Protein AF-A0A978VJA7-F1 (afdb_monomer_lite)

Secondary structure (DSSP, 8-state):
-----S-SSSSSS--S------------------------------S--TTSEEEEE-TT--SS-TTT-TT--GGG-TTTTT----GGGGEEEEESS-PPPPP-HHHHHHHTTT------SSHHHHHHHHHHHHHHHHH-TT-----PPEEETTEEESS--HHHHHHHHHHHHHHHHHHH--TTT-----PPPPPP---

Radius of gyration: 25.39 Å; chains: 1; bounding box: 44×69×79 Å

pLDDT: mean 76.52, std 21.58, range [32.41, 98.06]

Structure (mmCIF, N/CA/C/O backbone):
data_AF-A0A978VJA7-F1
#
_entry.id   AF-A0A978VJA7-F1
#
loop_
_atom_site.group_PDB
_atom_site.id
_atom_site.type_symbol
_atom_site.label_atom_id
_atom_site.label_alt_id
_atom_site.label_comp_id
_atom_site.label_asym_id
_atom_site.label_entity_id
_atom_site.label_seq_id
_atom_site.pdbx_PDB_ins_code
_atom_site.Cartn_x
_atom_site.Cartn_y
_atom_site.Cartn_z
_atom_site.occupancy
_atom_site.B_iso_or_equiv
_atom_site.auth_seq_id
_atom_site.auth_comp_id
_atom_site.auth_asym_id
_atom_site.auth_atom_id
_atom_site.pdbx_PDB_model_num
ATOM 1 N N . MET A 1 1 ? 17.199 -52.371 46.894 1.00 42.81 1 MET A N 1
ATOM 2 C CA . MET A 1 1 ? 16.076 -52.365 45.928 1.00 42.81 1 MET A CA 1
ATOM 3 C C . MET A 1 1 ? 15.326 -51.056 46.155 1.00 42.81 1 MET A C 1
ATOM 5 O O . MET A 1 1 ? 14.784 -50.901 47.230 1.00 42.81 1 MET A O 1
ATOM 9 N N . GLY A 1 2 ? 15.367 -50.000 45.350 1.00 35.59 2 GLY A N 1
ATOM 10 C CA . GLY A 1 2 ? 15.668 -49.852 43.931 1.00 35.59 2 GLY A CA 1
ATOM 11 C C . GLY A 1 2 ? 14.528 -49.053 43.276 1.00 35.59 2 GLY A C 1
ATOM 12 O O . GLY A 1 2 ? 13.448 -49.599 43.124 1.00 35.59 2 GLY A O 1
ATOM 13 N N . PHE A 1 3 ? 14.826 -47.803 42.893 1.00 37.19 3 PHE A N 1
ATOM 14 C CA . PHE A 1 3 ? 14.242 -47.003 41.795 1.00 37.19 3 PHE A CA 1
ATOM 15 C C . PHE A 1 3 ? 12.833 -46.357 41.878 1.00 37.19 3 PHE A C 1
ATOM 17 O O . PHE A 1 3 ? 11.817 -46.969 41.586 1.00 37.19 3 PHE A O 1
ATOM 24 N N . LEU A 1 4 ? 12.874 -45.042 42.169 1.00 42.88 4 LEU A N 1
ATOM 25 C CA . LEU A 1 4 ? 12.409 -43.858 41.402 1.00 42.88 4 LEU A CA 1
ATOM 26 C C . LEU A 1 4 ? 10.948 -43.694 40.883 1.00 42.88 4 LEU A C 1
ATOM 28 O O . LEU A 1 4 ? 10.323 -44.633 40.404 1.00 42.88 4 LEU A O 1
ATOM 32 N N . PRO A 1 5 ? 10.428 -42.439 40.886 1.00 44.03 5 PRO A N 1
ATOM 33 C CA . PRO A 1 5 ? 9.071 -42.076 40.471 1.00 44.03 5 PRO A CA 1
ATOM 34 C C . PRO A 1 5 ? 8.914 -41.929 38.945 1.00 44.03 5 PRO A C 1
ATOM 36 O O . PRO A 1 5 ? 9.763 -41.364 38.257 1.00 44.03 5 PRO A O 1
ATOM 39 N N . PHE A 1 6 ? 7.752 -42.345 38.436 1.00 43.88 6 PHE A N 1
ATOM 40 C CA . PHE A 1 6 ? 7.298 -42.281 37.037 1.00 43.88 6 PHE A CA 1
ATOM 41 C C . PHE A 1 6 ? 6.987 -40.844 36.540 1.00 43.88 6 PHE A C 1
ATOM 43 O O . PHE A 1 6 ? 5.919 -40.565 36.004 1.00 43.88 6 PHE A O 1
ATOM 50 N N . LYS A 1 7 ? 7.917 -39.893 36.715 1.00 45.19 7 LYS A N 1
ATOM 51 C CA . LYS A 1 7 ? 7.792 -38.500 36.228 1.00 45.19 7 LYS A CA 1
ATOM 52 C C . LYS A 1 7 ? 8.628 -38.162 34.984 1.00 45.19 7 LYS A C 1
ATOM 54 O O . LYS A 1 7 ? 8.749 -36.988 34.659 1.00 45.19 7 LYS A O 1
ATOM 59 N N . ALA A 1 8 ? 9.165 -39.138 34.248 1.00 54.19 8 ALA A N 1
ATOM 60 C CA . ALA A 1 8 ? 10.112 -38.843 33.161 1.00 54.19 8 ALA A CA 1
ATOM 61 C C . ALA A 1 8 ? 9.831 -39.473 31.780 1.00 54.19 8 ALA A C 1
ATOM 63 O O . ALA A 1 8 ? 10.669 -39.311 30.901 1.00 54.19 8 ALA A O 1
ATOM 64 N N . LEU A 1 9 ? 8.690 -40.140 31.528 1.00 47.78 9 LEU A N 1
ATOM 65 C CA . LEU A 1 9 ? 8.502 -40.866 30.250 1.00 47.78 9 LEU A CA 1
ATOM 66 C C . LEU A 1 9 ? 7.321 -40.464 29.351 1.00 47.78 9 LEU A C 1
ATOM 68 O O . LEU A 1 9 ? 7.108 -41.113 28.337 1.00 47.78 9 LEU A O 1
ATOM 72 N N . PHE A 1 10 ? 6.587 -39.386 29.640 1.00 41.06 10 PHE A N 1
ATOM 73 C CA . PHE A 1 10 ? 5.595 -38.846 28.685 1.00 41.06 10 PHE A CA 1
ATOM 74 C C . PHE A 1 10 ? 5.997 -37.496 28.076 1.00 41.06 10 PH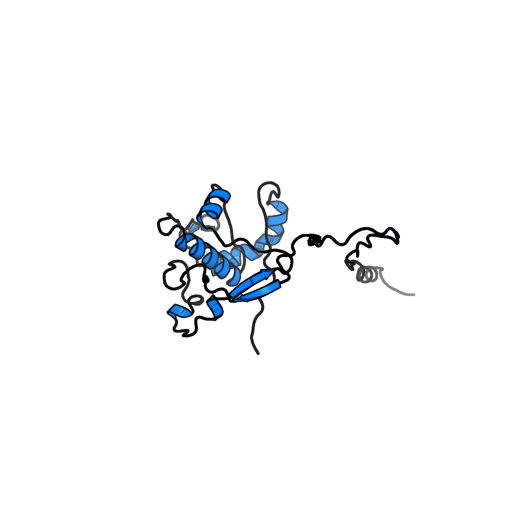E A C 1
ATOM 76 O O . PHE A 1 10 ? 5.178 -36.804 27.480 1.00 41.06 10 PHE A O 1
ATOM 83 N N . LEU A 1 11 ? 7.283 -37.142 28.198 1.00 47.53 11 LEU A N 1
ATOM 84 C CA . LEU A 1 11 ? 7.883 -35.964 27.566 1.00 47.53 11 LEU A CA 1
ATOM 85 C C . LEU A 1 11 ? 8.626 -36.287 26.257 1.00 47.53 11 LEU A C 1
ATOM 87 O O . LEU A 1 11 ? 9.284 -35.416 25.704 1.00 47.53 11 LEU A O 1
ATOM 91 N N . ILE A 1 12 ? 8.507 -37.508 25.723 1.00 52.78 12 ILE A N 1
ATOM 92 C CA . ILE A 1 12 ? 9.032 -37.871 24.398 1.00 52.78 12 ILE A CA 1
ATOM 93 C C . ILE A 1 12 ? 8.089 -38.904 23.768 1.00 52.78 12 ILE A C 1
ATOM 95 O O . ILE A 1 12 ? 8.348 -40.091 23.888 1.00 52.78 12 ILE A O 1
ATOM 99 N N . LEU A 1 13 ? 6.970 -38.464 23.171 1.00 44.94 13 LEU A N 1
ATOM 100 C CA . LEU A 1 13 ? 6.218 -39.180 22.111 1.00 44.94 13 LEU A CA 1
ATOM 101 C C . LEU A 1 13 ? 5.002 -38.370 21.598 1.00 44.94 13 LEU A C 1
ATOM 103 O O . LEU A 1 13 ? 3.908 -38.890 21.437 1.00 44.94 13 LEU A O 1
ATOM 107 N N . PHE A 1 14 ? 5.196 -37.079 21.310 1.00 42.84 14 PHE A N 1
ATOM 108 C CA . PHE A 1 14 ? 4.353 -36.339 20.348 1.00 42.84 14 PHE A CA 1
ATOM 109 C C . PHE A 1 14 ? 5.204 -35.400 19.472 1.00 42.84 14 PHE A C 1
ATOM 111 O O . PHE A 1 14 ? 4.791 -34.314 19.074 1.00 42.84 14 PHE A O 1
ATOM 118 N N . LEU A 1 15 ? 6.423 -35.845 19.149 1.00 42.91 15 LEU A N 1
ATOM 119 C CA . LEU A 1 15 ? 7.124 -35.419 17.943 1.00 42.91 15 LEU A CA 1
ATOM 120 C C . LEU A 1 15 ? 6.810 -36.456 16.859 1.00 42.91 15 LEU A C 1
ATOM 122 O O . LEU A 1 15 ? 6.965 -37.651 17.091 1.00 42.91 15 LEU A O 1
ATOM 126 N N . PHE A 1 16 ? 6.380 -35.949 15.703 1.00 40.25 16 PHE A N 1
ATOM 127 C CA . PHE A 1 16 ? 5.938 -36.644 14.486 1.00 40.25 16 PHE A CA 1
ATOM 128 C C . PHE A 1 16 ? 4.507 -37.193 14.495 1.00 40.25 16 PHE A C 1
ATOM 130 O O . PHE A 1 16 ? 4.273 -38.376 14.706 1.00 40.25 16 PHE A O 1
ATOM 137 N N . SER A 1 17 ? 3.541 -36.349 14.114 1.00 38.09 17 SER A N 1
ATOM 138 C CA . SER A 1 17 ? 2.934 -36.443 12.768 1.00 38.09 17 SER A CA 1
ATOM 139 C C . SER A 1 17 ? 1.771 -35.455 12.579 1.00 38.09 17 SER A C 1
ATOM 141 O O . SER A 1 17 ? 0.607 -35.792 12.724 1.00 38.09 17 SER A O 1
ATOM 143 N N . HIS A 1 18 ? 2.080 -34.243 12.120 1.00 32.84 18 HIS A N 1
ATOM 144 C CA . HIS A 1 18 ? 1.219 -33.585 11.135 1.00 32.84 18 HIS A CA 1
ATOM 145 C C . HIS A 1 18 ? 2.100 -33.103 9.992 1.00 32.84 18 HIS A C 1
ATOM 147 O O . HIS A 1 18 ? 2.421 -31.929 9.843 1.00 32.84 18 HIS A O 1
ATOM 153 N N . GLN A 1 19 ? 2.529 -34.072 9.187 1.00 39.25 19 GLN A N 1
ATOM 154 C CA . GLN A 1 19 ? 2.903 -33.801 7.814 1.00 39.25 19 GLN A CA 1
ATOM 155 C C . GLN A 1 19 ? 1.592 -33.512 7.079 1.00 39.25 19 GLN A C 1
ATOM 157 O O . GLN A 1 19 ? 0.792 -34.418 6.850 1.00 39.25 19 GLN A O 1
ATOM 162 N N . THR A 1 20 ? 1.324 -32.246 6.765 1.00 39.72 20 THR A N 1
ATOM 163 C CA . THR A 1 20 ? 0.250 -31.885 5.839 1.00 39.72 20 THR A CA 1
ATOM 164 C C . THR A 1 20 ? 0.686 -32.320 4.446 1.00 39.72 20 THR A C 1
ATOM 166 O O . THR A 1 20 ? 1.349 -31.597 3.707 1.00 39.72 20 THR A O 1
ATOM 169 N N . LYS A 1 21 ? 0.369 -33.566 4.101 1.00 34.94 21 LYS A N 1
ATOM 170 C CA . LYS A 1 21 ? 0.493 -34.051 2.732 1.00 34.94 21 LYS A CA 1
ATOM 171 C C . LYS A 1 21 ? -0.648 -33.406 1.946 1.00 34.94 21 LYS A C 1
ATOM 173 O O . LYS A 1 21 ? -1.812 -33.636 2.259 1.00 34.94 21 LYS A O 1
ATOM 178 N N . ALA A 1 22 ? -0.315 -32.539 0.995 1.00 40.28 22 ALA A N 1
ATOM 179 C CA . ALA A 1 22 ? -1.291 -32.053 0.033 1.00 40.28 22 ALA A CA 1
ATOM 180 C C . ALA A 1 22 ? -1.805 -33.261 -0.763 1.00 40.28 22 ALA A C 1
ATOM 182 O O . ALA A 1 22 ? -1.008 -34.039 -1.288 1.00 40.28 22 ALA A O 1
ATOM 183 N N . GLU A 1 23 ? -3.119 -33.451 -0.789 1.00 34.66 23 GLU A N 1
ATOM 184 C CA . GLU A 1 23 ? -3.759 -34.424 -1.665 1.00 34.66 23 GLU A CA 1
ATOM 185 C C . GLU A 1 23 ? -3.594 -33.964 -3.116 1.00 34.66 23 GLU A C 1
ATOM 187 O O . GLU A 1 23 ? -4.135 -32.930 -3.517 1.00 34.66 23 GLU A O 1
ATOM 192 N N . ASP A 1 24 ? -2.862 -34.741 -3.912 1.00 43.47 24 ASP A N 1
ATOM 193 C CA . ASP A 1 24 ? -2.969 -34.669 -5.363 1.00 43.47 24 ASP A CA 1
ATOM 194 C C . ASP A 1 24 ? -4.294 -35.325 -5.768 1.00 43.47 24 ASP A C 1
ATOM 196 O O . ASP A 1 24 ? -4.474 -36.544 -5.698 1.00 43.47 24 ASP A O 1
ATOM 200 N N . LEU A 1 25 ? -5.250 -34.489 -6.176 1.00 36.28 25 LEU A N 1
ATOM 201 C CA . LEU A 1 25 ? -6.506 -34.912 -6.786 1.00 36.28 25 LEU A CA 1
ATOM 202 C C . LEU A 1 25 ? -6.211 -35.532 -8.160 1.00 36.28 25 LEU A C 1
ATOM 204 O O . LEU A 1 25 ? -6.161 -34.850 -9.183 1.00 36.28 25 LEU A O 1
ATOM 208 N N . ASN A 1 26 ? -6.035 -36.851 -8.176 1.00 42.09 26 ASN A N 1
ATOM 209 C CA . ASN A 1 26 ? -6.099 -37.662 -9.384 1.00 42.09 26 ASN A CA 1
ATOM 210 C C . ASN A 1 26 ? -7.542 -37.673 -9.912 1.00 42.09 26 ASN A C 1
ATOM 212 O O . ASN A 1 26 ? -8.385 -38.431 -9.435 1.00 42.09 26 ASN A O 1
ATOM 216 N N . LEU A 1 27 ? -7.831 -36.850 -10.924 1.00 35.06 27 LEU A N 1
ATOM 217 C CA . LEU A 1 27 ? -9.040 -36.985 -11.739 1.00 35.06 27 LEU A CA 1
ATOM 218 C C . LEU A 1 27 ? -8.769 -37.945 -12.913 1.00 35.06 27 LEU A C 1
ATOM 220 O O . LEU A 1 27 ? -8.318 -37.557 -13.983 1.00 35.06 27 LEU A O 1
ATOM 224 N N . PHE A 1 28 ? -9.002 -39.218 -12.596 1.00 36.56 28 PHE A N 1
ATOM 225 C CA . PHE A 1 28 ? -9.388 -40.398 -13.379 1.00 36.56 28 PHE A CA 1
ATOM 226 C C . PHE A 1 28 ? -9.427 -40.419 -14.928 1.00 36.56 28 PHE A C 1
ATOM 228 O O . PHE A 1 28 ? -10.094 -39.626 -15.583 1.00 36.56 28 PHE A O 1
ATOM 235 N N . SER A 1 29 ? -8.930 -41.569 -15.411 1.00 32.88 29 SER A N 1
ATOM 236 C CA . SER A 1 29 ? -9.546 -42.519 -16.362 1.00 32.88 29 SER A CA 1
ATOM 237 C C . SER A 1 29 ? -9.303 -42.380 -17.867 1.00 32.88 29 SER A C 1
ATOM 239 O O . SER A 1 29 ? -9.677 -41.414 -18.524 1.00 32.88 29 SER A O 1
ATOM 241 N N . ASN A 1 30 ? -8.799 -43.494 -18.409 1.00 36.62 30 ASN A N 1
ATOM 242 C CA . ASN A 1 30 ? -8.960 -43.932 -19.789 1.00 36.62 30 ASN A CA 1
ATOM 243 C C . ASN A 1 30 ? -10.420 -43.812 -20.251 1.00 36.62 30 ASN A C 1
ATOM 245 O O . ASN A 1 30 ? -11.342 -44.245 -19.559 1.00 36.62 30 ASN A O 1
ATOM 249 N N . GLY A 1 31 ? -10.593 -43.287 -21.459 1.00 35.47 31 GLY A N 1
ATOM 250 C CA . GLY A 1 31 ? -11.854 -43.213 -22.182 1.00 35.47 31 GLY A CA 1
ATOM 251 C C . GLY A 1 31 ? -11.560 -42.836 -23.627 1.00 35.47 31 GLY A C 1
ATOM 252 O O . GLY A 1 31 ? -11.373 -41.669 -23.958 1.00 35.47 31 GLY A O 1
ATOM 253 N N . SER A 1 32 ? -11.441 -43.846 -24.480 1.00 40.97 32 SER A N 1
ATOM 254 C CA . SER A 1 32 ? -11.332 -43.707 -25.926 1.00 40.97 32 SER A CA 1
ATOM 255 C C . SER A 1 32 ? -12.665 -43.248 -26.518 1.00 40.97 32 SER A C 1
ATOM 257 O O . SER A 1 32 ? -13.614 -44.026 -26.551 1.00 40.97 32 SER A O 1
ATOM 259 N N . SER A 1 33 ? -12.717 -42.033 -27.060 1.00 35.06 33 SER A N 1
ATOM 260 C CA . SER A 1 33 ? -13.641 -41.689 -28.147 1.00 35.06 33 SER A CA 1
ATOM 261 C C . SER A 1 33 ? -13.198 -40.395 -28.827 1.00 35.06 33 SER A C 1
ATOM 263 O O . SER A 1 33 ? -13.134 -39.329 -28.218 1.00 35.06 33 SER A O 1
ATOM 265 N N . SER A 1 34 ? -12.865 -40.547 -30.104 1.00 41.25 34 SER A N 1
ATOM 266 C CA . SER A 1 34 ? -12.566 -39.513 -31.087 1.00 41.25 34 SER A CA 1
ATOM 267 C C . SER A 1 34 ? -13.693 -38.482 -31.212 1.00 41.25 34 SER A C 1
ATOM 269 O O . SER A 1 34 ? -14.834 -38.877 -31.428 1.00 41.25 34 SER A O 1
ATOM 271 N N . SER A 1 35 ? -13.356 -37.187 -31.165 1.00 34.56 35 SER A N 1
ATOM 272 C CA . SER A 1 35 ? -13.954 -36.158 -32.034 1.00 34.56 35 SER A CA 1
ATOM 273 C C . SER A 1 35 ? -13.292 -34.786 -31.833 1.00 34.56 35 SER A C 1
ATOM 275 O O . SER A 1 35 ? -13.343 -34.217 -30.745 1.00 34.56 35 SER A O 1
ATOM 277 N N . THR A 1 36 ? -12.745 -34.253 -32.932 1.00 32.41 36 THR A N 1
ATOM 278 C CA . THR A 1 36 ? -12.600 -32.821 -33.279 1.00 32.41 36 THR A CA 1
ATOM 279 C C . THR A 1 36 ? -11.879 -31.885 -32.299 1.00 32.41 36 THR A C 1
ATOM 281 O O . THR A 1 36 ? -12.434 -31.408 -31.312 1.00 32.41 36 THR A O 1
ATOM 284 N N . ILE A 1 37 ? -10.647 -31.517 -32.672 1.00 44.22 37 ILE A N 1
ATOM 285 C CA . ILE A 1 37 ? -9.881 -30.396 -32.116 1.00 44.22 37 ILE A CA 1
ATOM 286 C C . ILE A 1 37 ? -10.613 -29.087 -32.448 1.00 44.22 37 ILE A C 1
ATOM 288 O O . ILE A 1 37 ? -10.500 -28.560 -33.551 1.00 44.22 37 ILE A O 1
ATOM 292 N N . SER A 1 38 ? -11.350 -28.549 -31.478 1.00 33.22 38 SER A N 1
ATOM 293 C CA . SER A 1 38 ? -11.625 -27.118 -31.392 1.00 33.22 38 SER A CA 1
ATOM 294 C C . SER A 1 38 ? -10.749 -26.557 -30.274 1.00 33.22 38 SER A C 1
ATOM 296 O O . SER A 1 38 ? -10.805 -26.979 -29.118 1.00 33.22 38 SER A O 1
ATOM 298 N N . SER A 1 39 ? -9.851 -25.642 -30.633 1.00 40.16 39 SER A N 1
ATOM 299 C CA . SER A 1 39 ? -8.949 -24.955 -29.712 1.00 40.16 39 SER A CA 1
ATOM 300 C C . SER A 1 39 ? -9.722 -23.931 -28.878 1.00 40.16 39 SER A C 1
ATOM 302 O O . SER A 1 39 ? -9.560 -22.724 -29.029 1.00 40.16 39 SER A O 1
ATOM 304 N N . VAL A 1 40 ? -10.588 -24.413 -27.992 1.00 41.25 40 VAL A N 1
ATOM 305 C CA . VAL A 1 40 ? -11.048 -23.639 -26.843 1.00 41.25 40 VAL A CA 1
ATOM 306 C C . VAL A 1 40 ? -9.950 -23.788 -25.790 1.00 41.25 40 VAL A C 1
ATOM 308 O O . VAL A 1 40 ? -9.677 -24.922 -25.382 1.00 41.25 40 VAL A O 1
ATOM 311 N N . PRO A 1 41 ? -9.274 -22.710 -25.345 1.00 40.16 41 PRO A N 1
ATOM 312 C CA . PRO A 1 41 ? -8.334 -22.829 -24.245 1.00 40.16 41 PRO A CA 1
ATOM 313 C C . PRO A 1 41 ? -9.129 -23.292 -23.028 1.00 40.16 41 PRO A C 1
ATOM 315 O O . PRO A 1 41 ? -9.915 -22.545 -22.443 1.00 40.16 41 PRO A O 1
ATOM 318 N N . ARG A 1 42 ? -8.963 -24.574 -22.691 1.00 40.91 42 ARG A N 1
ATOM 319 C CA . ARG A 1 42 ? -9.505 -25.182 -21.483 1.00 40.91 42 ARG A CA 1
ATOM 320 C C . ARG A 1 42 ? -9.028 -24.313 -20.331 1.00 40.91 42 ARG A C 1
ATOM 322 O O . ARG A 1 42 ? -7.835 -24.266 -20.040 1.00 40.91 42 ARG A O 1
ATOM 329 N N . LYS A 1 43 ? -9.961 -23.606 -19.694 1.00 48.62 43 LYS A N 1
ATOM 330 C CA . LYS A 1 43 ? -9.732 -22.864 -18.458 1.00 48.62 43 LYS A CA 1
ATOM 331 C C . LYS A 1 43 ? -9.517 -23.885 -17.342 1.00 48.62 43 LYS A C 1
ATOM 333 O O . LYS A 1 43 ? -10.354 -24.051 -16.466 1.00 48.62 43 LYS A O 1
ATOM 338 N N . LEU A 1 44 ? -8.378 -24.572 -17.380 1.00 50.53 44 LEU A N 1
ATOM 339 C CA . LEU A 1 44 ? -7.835 -25.337 -16.268 1.00 50.53 44 LEU A CA 1
ATOM 340 C C . LEU A 1 44 ? -7.224 -24.344 -15.264 1.00 50.53 44 LEU A C 1
ATOM 342 O O . LEU A 1 44 ? -6.068 -24.438 -14.870 1.00 50.53 44 LEU A O 1
ATOM 346 N N . ALA A 1 45 ? -7.984 -23.310 -14.905 1.00 54.41 45 ALA A N 1
ATOM 347 C CA . ALA A 1 45 ? -7.583 -22.394 -13.862 1.00 54.41 45 ALA A CA 1
ATOM 348 C C . ALA A 1 45 ? -7.955 -23.071 -12.547 1.00 54.41 45 ALA A C 1
ATOM 350 O O . ALA A 1 45 ? -9.055 -22.883 -12.025 1.00 54.41 45 ALA A O 1
ATOM 351 N N . GLY A 1 46 ? -7.026 -23.862 -12.007 1.00 67.06 46 GLY A N 1
ATOM 352 C CA . GLY A 1 46 ? -6.997 -24.062 -10.563 1.00 67.06 46 GLY A CA 1
ATOM 353 C C . GLY A 1 46 ? -7.158 -22.701 -9.872 1.00 67.06 46 GLY A C 1
ATOM 354 O O . GLY A 1 46 ? -6.756 -21.670 -10.421 1.00 67.06 46 GLY A O 1
ATOM 355 N N . LYS A 1 47 ? -7.809 -22.685 -8.704 1.00 83.12 47 LYS A N 1
ATOM 356 C CA . LYS A 1 47 ? -8.040 -21.484 -7.882 1.00 83.12 47 LYS A CA 1
ATOM 357 C C . LYS A 1 47 ? -6.828 -20.546 -7.964 1.00 83.12 47 LYS A C 1
ATOM 359 O O . LYS A 1 47 ? -5.720 -20.980 -7.656 1.00 83.12 47 LYS A O 1
ATOM 364 N N . CYS A 1 48 ? -7.027 -19.300 -8.412 1.00 91.31 48 CYS A N 1
ATOM 365 C CA . CYS A 1 48 ? -5.894 -18.416 -8.683 1.00 91.31 48 CYS A CA 1
ATOM 366 C C . CYS A 1 48 ? -5.026 -18.259 -7.432 1.00 91.31 48 CYS A C 1
ATOM 368 O O . CYS A 1 48 ? -5.482 -17.751 -6.406 1.00 91.31 48 CYS A O 1
ATOM 370 N N . ASN A 1 49 ? -3.774 -18.700 -7.528 1.00 92.38 49 ASN A N 1
ATOM 371 C CA . ASN A 1 49 ? -2.802 -18.544 -6.461 1.00 92.38 49 ASN A CA 1
ATOM 372 C C . ASN A 1 49 ? -2.057 -17.224 -6.669 1.00 92.38 49 ASN A C 1
ATOM 374 O O . ASN A 1 49 ? -1.184 -17.125 -7.530 1.00 92.38 49 ASN A O 1
ATOM 378 N N . TRP A 1 50 ? -2.397 -16.216 -5.865 1.00 93.50 50 TRP A N 1
ATOM 379 C CA . TRP A 1 50 ? -1.816 -14.874 -5.957 1.00 93.50 50 TRP A CA 1
ATOM 380 C C . TRP A 1 50 ? -0.334 -14.820 -5.586 1.00 93.50 50 TRP A C 1
ATOM 382 O O . TRP A 1 50 ? 0.332 -13.854 -5.940 1.00 93.50 50 TRP A O 1
ATOM 392 N N . PHE A 1 51 ? 0.198 -15.846 -4.921 1.00 94.00 51 PHE A N 1
ATOM 393 C CA . PHE A 1 51 ? 1.576 -15.883 -4.426 1.00 94.00 51 PHE A CA 1
ATOM 394 C C . PHE A 1 51 ? 2.554 -16.561 -5.393 1.00 94.00 51 PHE A C 1
ATOM 396 O O . PHE A 1 51 ? 3.754 -16.570 -5.140 1.00 94.00 51 PHE A O 1
ATOM 403 N N . ARG A 1 52 ? 2.070 -17.128 -6.509 1.00 96.00 52 ARG A N 1
ATOM 404 C CA . ARG A 1 52 ? 2.915 -17.746 -7.543 1.00 96.00 52 ARG A CA 1
ATOM 405 C C . ARG A 1 52 ? 2.845 -16.947 -8.835 1.00 96.00 52 ARG A C 1
ATOM 407 O O . ARG A 1 52 ? 1.812 -16.925 -9.504 1.00 96.00 52 ARG A O 1
ATOM 414 N N . GLY A 1 53 ? 3.955 -16.317 -9.186 1.00 96.50 53 GLY A N 1
ATOM 415 C CA . GLY A 1 53 ? 4.031 -15.385 -10.298 1.00 96.50 53 GLY A CA 1
ATOM 416 C C . GLY A 1 53 ? 5.453 -14.910 -10.551 1.00 96.50 53 GLY A C 1
ATOM 417 O O . GLY A 1 53 ? 6.416 -15.495 -10.053 1.00 96.50 53 GLY A O 1
ATOM 418 N N . ALA A 1 54 ? 5.557 -13.835 -11.321 1.00 98.06 54 ALA A N 1
ATOM 419 C CA . ALA A 1 54 ? 6.811 -13.156 -11.599 1.00 98.06 54 ALA A CA 1
ATOM 420 C C . ALA A 1 54 ? 6.631 -11.636 -11.544 1.00 98.06 54 ALA A C 1
ATOM 422 O O . ALA A 1 54 ? 5.528 -11.109 -11.731 1.00 98.06 54 ALA A O 1
ATOM 423 N N . TRP A 1 55 ? 7.735 -10.930 -11.315 1.00 97.88 55 TRP A N 1
ATOM 424 C CA . TRP A 1 55 ? 7.800 -9.488 -11.515 1.00 97.88 55 TRP A CA 1
ATOM 425 C C . TRP A 1 55 ? 7.861 -9.178 -13.008 1.00 97.88 55 TRP A C 1
ATOM 427 O O . TRP A 1 55 ? 8.690 -9.723 -13.732 1.00 97.88 55 TRP A O 1
ATOM 437 N N . VAL A 1 56 ? 6.979 -8.294 -13.467 1.00 97.69 56 VAL A N 1
ATOM 438 C CA . VAL A 1 56 ? 6.882 -7.876 -14.867 1.00 97.69 56 VAL A CA 1
ATOM 439 C C . VAL A 1 56 ? 7.007 -6.362 -14.938 1.00 97.69 56 VAL A C 1
ATOM 441 O O . VAL A 1 56 ? 6.412 -5.643 -14.132 1.00 97.69 56 VAL A O 1
ATOM 444 N N . TYR A 1 57 ? 7.786 -5.882 -15.904 1.00 97.94 57 TYR A N 1
ATOM 445 C CA . TYR A 1 57 ? 7.931 -4.457 -16.167 1.00 97.94 57 TYR A CA 1
ATOM 446 C C . TYR A 1 57 ? 6.631 -3.871 -16.737 1.00 97.94 57 TYR A C 1
ATOM 448 O O . TYR A 1 57 ? 6.061 -4.394 -17.695 1.00 97.94 57 TYR A O 1
ATOM 456 N N . ASP A 1 58 ? 6.187 -2.754 -16.174 1.00 97.25 58 ASP A N 1
ATOM 457 C CA . ASP A 1 58 ? 4.989 -2.027 -16.562 1.00 97.25 58 ASP A CA 1
ATOM 458 C C . ASP A 1 58 ? 5.272 -0.518 -16.589 1.00 97.25 58 ASP A C 1
ATOM 460 O O . ASP A 1 58 ? 5.564 0.122 -15.575 1.00 97.25 58 ASP A O 1
ATOM 464 N N . ARG A 1 59 ? 5.148 0.079 -17.780 1.00 96.50 59 ARG A N 1
ATOM 465 C CA . ARG A 1 59 ? 5.405 1.512 -17.998 1.00 96.50 59 ARG A CA 1
ATOM 466 C C . ARG A 1 59 ? 4.455 2.415 -17.210 1.00 96.50 59 ARG A C 1
ATOM 468 O O . ARG A 1 59 ? 4.840 3.536 -16.882 1.00 96.50 59 ARG A O 1
ATOM 475 N N . SER A 1 60 ? 3.247 1.932 -16.911 1.00 95.75 60 SER A N 1
ATOM 476 C CA . SER A 1 60 ? 2.197 2.685 -16.219 1.00 95.75 60 SER A CA 1
ATOM 477 C C . SER A 1 60 ? 2.420 2.823 -14.710 1.00 95.75 60 SER A C 1
ATOM 479 O O . SER A 1 60 ? 1.686 3.559 -14.056 1.00 95.75 60 SER A O 1
ATOM 481 N N . TYR A 1 61 ? 3.376 2.096 -14.132 1.00 96.25 61 TYR A N 1
ATOM 482 C CA . TYR A 1 61 ? 3.766 2.237 -12.728 1.00 96.25 61 TYR A CA 1
ATOM 483 C C . TYR A 1 61 ? 4.705 3.444 -12.528 1.00 96.25 61 TYR A C 1
ATOM 485 O O . TYR A 1 61 ? 5.324 3.884 -13.500 1.00 96.25 61 TYR A O 1
ATOM 493 N N . PRO A 1 62 ? 4.871 3.995 -11.309 1.00 96.25 62 PRO A N 1
ATOM 494 C CA . PRO A 1 62 ? 4.271 3.574 -10.037 1.00 96.25 62 PRO A CA 1
ATOM 495 C C . PRO A 1 62 ? 2.796 3.982 -9.890 1.00 96.25 62 PRO A C 1
ATOM 497 O O . PRO A 1 62 ? 2.259 4.733 -10.698 1.00 96.25 62 PRO A O 1
ATOM 500 N N . LEU A 1 63 ? 2.134 3.478 -8.843 1.00 96.50 63 LEU A N 1
ATOM 501 C CA . LEU A 1 63 ? 0.736 3.814 -8.520 1.00 96.50 63 LEU A CA 1
ATOM 502 C C . LEU A 1 63 ? 0.575 5.185 -7.841 1.00 96.50 63 LEU A C 1
ATOM 504 O O . LEU A 1 63 ? -0.534 5.703 -7.769 1.00 96.50 63 LEU A O 1
ATOM 508 N N . TYR A 1 64 ? 1.666 5.755 -7.338 1.00 95.56 64 TYR A N 1
ATOM 509 C CA . TYR A 1 64 ? 1.741 7.092 -6.759 1.00 95.56 64 TYR A CA 1
ATOM 510 C C . TYR A 1 64 ? 3.170 7.620 -6.896 1.00 95.56 64 TYR A C 1
ATOM 512 O O . TYR A 1 64 ? 4.117 6.839 -7.025 1.00 95.56 64 TYR A O 1
ATOM 520 N N . ASP A 1 65 ? 3.327 8.939 -6.842 1.00 93.12 65 ASP A N 1
ATOM 521 C CA . ASP A 1 65 ? 4.636 9.571 -6.708 1.00 93.12 65 ASP A CA 1
ATOM 522 C C . ASP A 1 65 ? 5.013 9.676 -5.223 1.00 93.12 65 ASP A C 1
ATOM 524 O O . ASP A 1 65 ? 4.248 10.187 -4.400 1.00 93.12 65 ASP A O 1
ATOM 528 N N . SER A 1 66 ? 6.191 9.161 -4.861 1.00 92.19 66 SER A N 1
ATOM 529 C CA . SER A 1 66 ? 6.670 9.199 -3.479 1.00 92.19 66 SER A CA 1
ATOM 530 C C . SER A 1 66 ? 7.055 10.611 -3.039 1.00 92.19 66 SER A C 1
ATOM 532 O O . SER A 1 66 ? 7.043 10.901 -1.846 1.00 92.19 66 SER A O 1
ATOM 534 N N . PHE A 1 67 ? 7.393 11.501 -3.975 1.00 88.12 67 PHE A N 1
ATOM 535 C CA . PHE A 1 67 ? 7.773 12.872 -3.645 1.00 88.12 67 PHE A CA 1
ATOM 536 C C . PHE A 1 67 ? 6.571 13.711 -3.192 1.00 88.12 67 PHE A C 1
ATOM 538 O O . PHE A 1 67 ? 6.684 14.494 -2.251 1.00 88.12 67 PHE A O 1
ATOM 545 N N . SER A 1 68 ? 5.410 13.519 -3.823 1.00 88.88 68 SER A N 1
ATOM 546 C CA . SER A 1 68 ? 4.199 14.293 -3.540 1.00 88.88 68 SER A CA 1
ATOM 547 C C . SER A 1 68 ? 3.370 13.759 -2.369 1.00 88.88 68 SER A C 1
ATOM 549 O O . SER A 1 68 ? 2.430 14.425 -1.941 1.00 88.88 68 SER A O 1
ATOM 551 N N . CYS A 1 69 ? 3.650 12.552 -1.871 1.00 92.19 69 CYS A N 1
ATOM 552 C CA . CYS A 1 69 ? 2.851 11.958 -0.804 1.00 92.19 69 CYS A CA 1
ATOM 553 C C . CYS A 1 69 ? 3.239 12.513 0.583 1.00 92.19 69 CYS A C 1
ATOM 555 O O . CYS A 1 69 ? 4.377 12.312 1.013 1.00 92.19 69 CYS A O 1
ATOM 557 N N . PRO A 1 70 ? 2.304 13.115 1.348 1.00 90.19 70 PRO A N 1
ATOM 558 C CA . PRO A 1 70 ? 2.609 13.708 2.654 1.00 90.19 70 PRO A 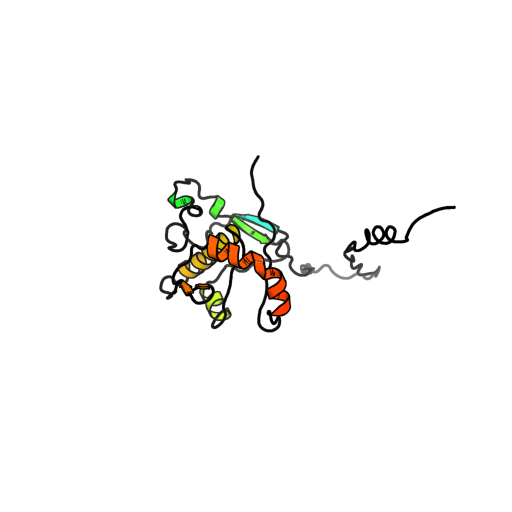CA 1
ATOM 559 C C . PRO A 1 70 ? 2.760 12.679 3.787 1.00 90.19 70 PRO A C 1
ATOM 561 O O . PRO A 1 70 ? 3.091 13.049 4.909 1.00 90.19 70 PRO A O 1
ATOM 564 N N . PHE A 1 71 ? 2.488 11.398 3.520 1.00 90.19 71 PHE A N 1
ATOM 565 C CA . PHE A 1 71 ? 2.466 10.339 4.533 1.00 90.19 71 PHE A CA 1
ATOM 566 C C . PHE A 1 71 ? 3.754 9.518 4.602 1.00 90.19 71 PHE A C 1
ATOM 568 O O . PHE A 1 71 ? 3.895 8.730 5.534 1.00 90.19 71 PHE A O 1
ATOM 575 N N . ILE A 1 72 ? 4.655 9.653 3.621 1.00 90.25 72 ILE A N 1
ATOM 576 C CA . ILE A 1 72 ? 5.896 8.871 3.561 1.00 90.25 72 ILE A CA 1
ATOM 577 C C . ILE A 1 72 ? 6.912 9.489 4.511 1.00 90.25 72 ILE A C 1
ATOM 579 O O . ILE A 1 72 ? 7.355 10.620 4.295 1.00 90.25 72 ILE A O 1
ATOM 583 N N . ASP A 1 73 ? 7.293 8.728 5.534 1.00 87.81 73 ASP A N 1
ATOM 584 C CA . ASP A 1 73 ? 8.360 9.137 6.441 1.00 87.81 73 ASP A CA 1
ATOM 585 C C . ASP A 1 73 ? 9.706 9.180 5.683 1.00 87.81 73 ASP A C 1
ATOM 587 O O . ASP A 1 73 ? 9.901 8.441 4.707 1.00 87.81 73 ASP A O 1
ATOM 591 N N . PRO A 1 74 ? 10.638 10.059 6.091 1.00 87.38 74 PRO A N 1
ATOM 592 C CA . PRO A 1 74 ? 11.949 10.216 5.472 1.00 87.38 74 PRO A CA 1
ATOM 593 C C . PRO A 1 74 ? 12.661 8.919 5.072 1.00 87.38 74 PRO A C 1
ATOM 595 O O . PRO A 1 74 ? 13.139 8.791 3.945 1.00 87.38 74 PRO A O 1
ATOM 598 N N . GLU A 1 75 ? 12.669 7.943 5.975 1.00 86.25 75 GLU A N 1
ATOM 599 C CA . GLU A 1 75 ? 13.378 6.671 5.867 1.00 86.25 75 GLU A CA 1
ATOM 600 C C . GLU A 1 75 ? 12.907 5.827 4.671 1.00 86.25 75 GLU A C 1
ATOM 602 O O . GLU A 1 75 ? 13.669 5.016 4.146 1.00 86.25 75 GLU A O 1
ATOM 607 N N . PHE A 1 76 ? 11.676 6.044 4.197 1.00 88.44 76 PHE A N 1
ATOM 608 C CA . PHE A 1 76 ? 11.076 5.298 3.089 1.00 88.44 76 PHE A CA 1
ATOM 609 C C . PHE A 1 76 ? 11.059 6.073 1.759 1.00 88.44 76 PHE A C 1
ATOM 611 O O . PHE A 1 76 ? 10.647 5.529 0.732 1.00 88.44 76 PHE A O 1
ATOM 618 N N . ASN A 1 77 ? 11.502 7.338 1.725 1.00 91.25 77 ASN A N 1
ATOM 619 C CA . ASN A 1 77 ? 11.417 8.184 0.528 1.00 91.25 77 ASN A CA 1
ATOM 620 C C . ASN A 1 77 ? 12.719 8.215 -0.289 1.00 91.25 77 ASN A C 1
ATOM 622 O O . ASN A 1 77 ? 13.366 9.254 -0.420 1.00 91.25 77 ASN A O 1
ATOM 626 N N . CYS A 1 78 ? 13.100 7.087 -0.893 1.00 92.69 78 CYS A N 1
ATOM 627 C CA . CYS A 1 78 ? 14.383 6.954 -1.598 1.00 92.69 78 CYS A CA 1
ATOM 628 C C . CYS A 1 78 ? 14.639 8.054 -2.647 1.00 92.69 78 CYS A C 1
ATOM 630 O O . CYS A 1 78 ? 15.764 8.525 -2.785 1.00 92.69 78 CYS A O 1
ATOM 632 N N . GLN A 1 79 ? 13.606 8.465 -3.392 1.00 90.69 79 GLN A N 1
ATOM 633 C CA . GLN A 1 79 ? 13.732 9.507 -4.419 1.00 90.69 79 GLN A CA 1
ATOM 634 C C . GLN A 1 79 ? 14.039 10.878 -3.814 1.00 90.69 79 GLN A C 1
ATOM 636 O O . GLN A 1 79 ? 14.919 11.580 -4.305 1.00 90.69 79 GLN A O 1
ATOM 641 N N . LYS A 1 80 ? 13.359 11.246 -2.721 1.00 89.75 80 LYS A N 1
ATOM 642 C CA . LYS A 1 80 ? 13.635 12.491 -1.993 1.00 89.75 80 LYS A CA 1
ATOM 643 C C . LYS A 1 80 ? 15.060 12.519 -1.434 1.00 89.75 80 LYS A C 1
ATOM 645 O O . LYS A 1 80 ? 15.670 13.580 -1.404 1.00 89.75 80 LYS A O 1
ATOM 650 N N . TYR A 1 81 ? 15.590 11.360 -1.045 1.00 91.75 81 TYR A N 1
ATOM 651 C CA . TYR A 1 81 ? 16.945 11.205 -0.504 1.00 91.75 81 TYR A CA 1
ATOM 652 C C . TYR A 1 81 ? 17.990 10.811 -1.558 1.00 91.75 81 TYR A C 1
ATOM 654 O O . TYR A 1 81 ? 19.007 10.203 -1.239 1.00 91.75 81 TYR A O 1
ATOM 662 N N . GLY A 1 82 ? 17.767 11.196 -2.817 1.00 91.69 82 GLY A N 1
ATOM 663 C CA . GLY A 1 82 ? 18.827 11.239 -3.825 1.00 91.69 82 GLY A CA 1
ATOM 664 C C . GLY A 1 82 ? 19.074 9.943 -4.591 1.00 91.69 82 GLY A C 1
ATOM 665 O O . GLY A 1 82 ? 20.030 9.888 -5.360 1.00 91.69 82 GLY A O 1
ATOM 666 N N . ARG A 1 83 ? 18.227 8.913 -4.449 1.00 94.62 83 ARG A N 1
ATOM 667 C CA . ARG A 1 83 ? 18.330 7.717 -5.298 1.00 94.62 83 ARG A CA 1
ATOM 668 C C . ARG A 1 83 ? 18.038 8.082 -6.767 1.00 94.62 83 ARG A C 1
ATOM 670 O O . ARG A 1 83 ? 16.909 8.489 -7.055 1.00 94.62 83 ARG A O 1
ATOM 677 N N . PRO A 1 84 ? 18.992 7.903 -7.702 1.00 94.44 84 PRO A N 1
ATOM 678 C CA . PRO A 1 84 ? 18.863 8.424 -9.064 1.00 94.44 84 PRO A CA 1
ATOM 679 C C . PRO A 1 84 ? 18.061 7.510 -10.002 1.00 94.44 84 PRO A C 1
ATOM 681 O O . PRO A 1 84 ? 17.396 7.990 -10.922 1.00 94.44 84 PRO A O 1
ATOM 684 N N . ASP A 1 85 ? 18.109 6.192 -9.797 1.00 95.50 85 ASP A N 1
ATOM 685 C CA . ASP A 1 85 ? 17.402 5.227 -10.634 1.00 95.50 85 ASP A CA 1
ATOM 686 C C . ASP A 1 85 ? 15.903 5.179 -10.300 1.00 95.50 85 ASP A C 1
ATOM 688 O O . ASP A 1 85 ? 15.492 5.361 -9.156 1.00 95.50 85 ASP A O 1
ATOM 692 N N . LYS A 1 86 ? 15.070 4.924 -11.318 1.00 94.25 86 LYS A N 1
ATOM 693 C CA . LYS A 1 86 ? 13.598 4.815 -11.199 1.00 94.25 86 LYS A CA 1
ATOM 694 C C . LYS A 1 86 ? 13.040 3.493 -11.723 1.00 94.25 86 LYS A C 1
ATOM 696 O O . LYS A 1 86 ? 11.829 3.286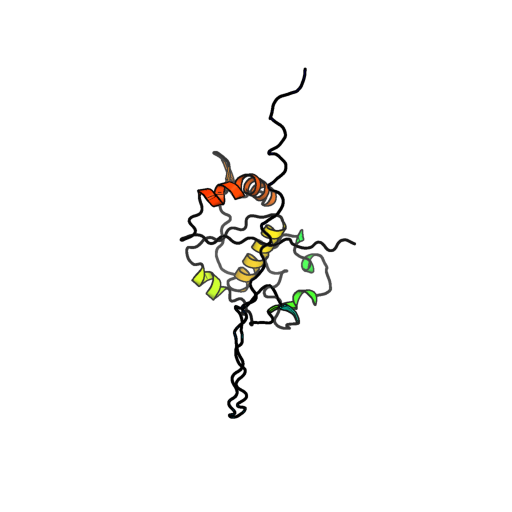 -11.706 1.00 94.25 86 LYS A O 1
ATOM 701 N N . SER A 1 87 ? 13.895 2.599 -12.219 1.00 95.69 87 SER A N 1
ATOM 702 C CA . SER A 1 87 ? 13.475 1.332 -12.831 1.00 95.69 87 SER A CA 1
ATOM 703 C C . SER A 1 87 ? 12.796 0.402 -11.824 1.00 95.69 87 SER A C 1
ATOM 705 O O . SER A 1 87 ? 11.826 -0.260 -12.184 1.00 95.69 87 SER A O 1
ATOM 707 N N . TYR A 1 88 ? 13.226 0.412 -10.557 1.00 94.62 88 TYR A N 1
ATOM 708 C CA . TYR A 1 88 ? 12.622 -0.393 -9.488 1.00 94.62 88 TYR A CA 1
ATOM 709 C C . TYR A 1 88 ? 11.136 -0.064 -9.254 1.00 94.62 88 TYR A C 1
ATOM 711 O O . TYR A 1 88 ? 10.362 -0.939 -8.881 1.00 94.62 88 TYR A O 1
ATOM 719 N N . LEU A 1 89 ? 10.709 1.170 -9.549 1.00 95.75 89 LEU A N 1
ATOM 720 C CA . LEU A 1 89 ? 9.314 1.605 -9.422 1.00 95.75 89 LEU A CA 1
ATOM 721 C C . LEU A 1 89 ? 8.410 1.077 -10.540 1.00 95.75 89 LEU A C 1
ATOM 723 O O . LEU A 1 89 ? 7.202 1.264 -10.462 1.00 95.75 89 LEU A O 1
ATOM 727 N N . LYS A 1 90 ? 8.973 0.478 -11.598 1.00 97.75 90 LYS A N 1
ATOM 728 C CA . LYS A 1 90 ? 8.249 0.068 -12.812 1.00 97.75 90 LYS A CA 1
ATOM 729 C C . LYS A 1 90 ? 7.845 -1.403 -12.818 1.00 97.75 90 LYS A C 1
ATOM 731 O O . LYS A 1 90 ? 7.388 -1.892 -13.842 1.00 97.75 90 LYS A O 1
ATOM 736 N N . TYR A 1 91 ? 8.017 -2.120 -11.714 1.00 97.44 91 TYR A N 1
ATOM 737 C CA . TYR A 1 91 ? 7.674 -3.536 -11.640 1.00 97.44 91 TYR A CA 1
ATOM 738 C C . TYR A 1 91 ? 6.331 -3.757 -10.954 1.00 97.44 91 TYR A C 1
ATOM 740 O O . TYR A 1 91 ? 6.029 -3.162 -9.921 1.00 97.44 91 TYR A O 1
ATOM 748 N N . ARG A 1 92 ? 5.540 -4.673 -11.518 1.00 97.31 92 ARG A N 1
ATOM 749 C CA . ARG A 1 92 ? 4.319 -5.197 -10.905 1.00 97.31 92 ARG A CA 1
ATOM 750 C C . ARG A 1 92 ? 4.380 -6.710 -10.789 1.00 97.31 92 ARG A C 1
ATOM 752 O O . ARG A 1 92 ? 4.975 -7.384 -11.628 1.00 97.31 92 ARG A O 1
ATOM 759 N N . TRP A 1 93 ? 3.719 -7.245 -9.775 1.00 97.62 93 TRP A N 1
ATOM 760 C CA . TRP A 1 93 ? 3.566 -8.684 -9.615 1.00 97.62 93 TRP A CA 1
ATOM 761 C C . TRP A 1 93 ? 2.479 -9.227 -10.556 1.00 97.62 93 TRP A C 1
ATOM 763 O O . TRP A 1 93 ? 1.377 -8.676 -10.622 1.00 97.62 93 TRP A O 1
ATOM 773 N N . GLN A 1 94 ? 2.777 -10.306 -11.283 1.00 97.38 94 GLN A N 1
ATOM 774 C CA . GLN A 1 94 ? 1.846 -10.992 -12.182 1.00 97.38 94 GLN A CA 1
ATOM 775 C C . GLN A 1 94 ? 1.735 -12.470 -11.781 1.00 97.38 94 GLN A C 1
ATOM 777 O O . GLN A 1 94 ? 2.651 -13.245 -12.073 1.00 97.38 94 GLN A O 1
ATOM 782 N N . PRO A 1 95 ? 0.622 -12.891 -11.149 1.00 97.31 95 PRO A N 1
ATOM 783 C CA . PRO A 1 95 ? 0.363 -14.303 -10.907 1.00 97.31 95 PRO A CA 1
ATOM 784 C C . PRO A 1 95 ? 0.283 -15.092 -12.220 1.00 97.31 95 PRO A C 1
ATOM 786 O O . PRO A 1 95 ? -0.212 -14.587 -13.230 1.00 97.31 95 PRO A O 1
ATOM 789 N N . PHE A 1 96 ? 0.723 -16.351 -12.205 1.00 95.56 96 PHE A N 1
ATOM 790 C CA . PHE A 1 96 ? 0.699 -17.205 -13.403 1.00 95.56 96 PHE A CA 1
ATOM 791 C C . PHE A 1 96 ? -0.715 -17.633 -13.813 1.00 95.56 96 PHE A C 1
ATOM 793 O O . PHE A 1 96 ? -0.967 -17.919 -14.977 1.00 95.56 96 PHE A O 1
ATOM 800 N N . SER A 1 97 ? -1.639 -17.695 -12.850 1.00 95.12 97 SER A N 1
ATOM 801 C CA . SER A 1 97 ? -2.986 -18.260 -13.037 1.00 95.12 97 SER A CA 1
ATOM 802 C C . SER A 1 97 ? -4.092 -17.213 -13.200 1.00 95.12 97 SER A C 1
ATOM 804 O O . SER A 1 97 ? -5.213 -17.568 -13.561 1.00 95.12 97 SER A O 1
ATOM 806 N N . CYS A 1 98 ? -3.812 -15.931 -12.945 1.00 94.50 98 CYS A N 1
ATOM 807 C CA . CYS A 1 98 ? -4.750 -14.838 -13.193 1.00 94.50 98 CYS A CA 1
ATOM 808 C C . CYS A 1 98 ? -4.052 -13.476 -13.234 1.00 94.50 98 CYS A C 1
ATOM 810 O O . CYS A 1 98 ? -2.943 -13.316 -12.730 1.00 94.50 98 CYS A O 1
ATOM 812 N N . SER A 1 99 ? -4.737 -12.476 -13.787 1.00 93.62 99 SER A N 1
ATOM 813 C CA . SER A 1 99 ? -4.300 -11.080 -13.727 1.00 93.62 99 SER A CA 1
ATOM 814 C C . SER A 1 99 ? -4.954 -10.355 -12.560 1.00 93.62 99 SER A C 1
ATOM 816 O O . SER A 1 99 ? -6.168 -10.431 -12.371 1.00 93.62 99 SER A O 1
ATOM 818 N N . LEU A 1 100 ? -4.140 -9.637 -11.786 1.00 94.00 100 LEU A N 1
ATOM 819 C CA . LEU A 1 100 ? -4.626 -8.763 -10.724 1.00 94.00 100 LEU A CA 1
ATOM 820 C C . LEU A 1 100 ? -5.178 -7.469 -11.343 1.00 94.00 100 LEU A C 1
ATOM 822 O O . LEU A 1 100 ? -4.537 -6.916 -12.243 1.00 94.00 100 LEU A O 1
ATOM 826 N N . PRO A 1 101 ? -6.343 -6.974 -10.890 1.00 94.50 101 PRO A N 1
ATOM 827 C CA . PRO A 1 101 ? -6.852 -5.690 -11.346 1.00 94.50 101 PRO A CA 1
ATOM 828 C C . PRO A 1 101 ? -5.907 -4.569 -10.907 1.00 94.50 101 PRO A C 1
ATOM 830 O O . PRO A 1 101 ? -5.294 -4.633 -9.837 1.00 94.50 101 PRO A O 1
ATOM 833 N N . ARG A 1 102 ? -5.810 -3.517 -11.724 1.00 95.06 102 ARG A N 1
ATOM 834 C CA . ARG A 1 102 ? -5.102 -2.300 -11.324 1.00 95.06 102 ARG A CA 1
ATOM 835 C C . ARG A 1 102 ? -5.810 -1.677 -10.118 1.00 95.06 102 ARG A C 1
ATOM 837 O O . ARG A 1 102 ? -7.034 -1.728 -10.025 1.00 95.06 102 ARG A O 1
ATOM 844 N N . PHE A 1 103 ? -5.035 -1.098 -9.205 1.00 96.69 103 PHE A N 1
ATOM 845 C CA . PHE A 1 103 ? -5.595 -0.410 -8.048 1.00 96.69 103 PHE A CA 1
ATOM 846 C C . PHE A 1 103 ? -6.435 0.797 -8.483 1.00 96.69 103 PHE A C 1
ATOM 848 O O . PHE A 1 103 ? -5.963 1.642 -9.244 1.00 96.69 103 PHE A O 1
ATOM 855 N N . ASP A 1 104 ? -7.651 0.867 -7.953 1.00 96.81 104 ASP A N 1
ATOM 856 C CA . ASP A 1 104 ? -8.590 1.973 -8.103 1.00 96.81 104 ASP A CA 1
ATOM 857 C C . ASP A 1 104 ? -8.943 2.476 -6.700 1.00 96.81 104 ASP A C 1
ATOM 859 O O . ASP A 1 104 ? -9.602 1.780 -5.918 1.00 96.81 1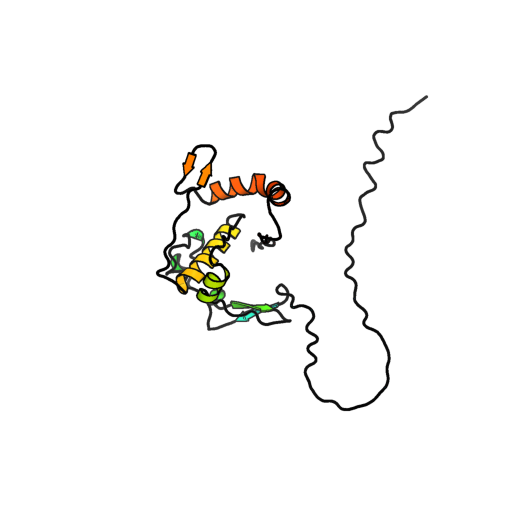04 ASP A O 1
ATOM 863 N N . GLY A 1 105 ? -8.452 3.670 -6.364 1.00 95.69 105 GLY A N 1
ATOM 864 C CA . GLY A 1 105 ? -8.625 4.252 -5.037 1.00 95.69 105 GLY A CA 1
ATOM 865 C C . GLY A 1 105 ? -10.068 4.649 -4.731 1.00 95.69 105 GLY A C 1
ATOM 866 O O . GLY A 1 105 ? -10.492 4.532 -3.582 1.00 95.69 105 GLY A O 1
ATOM 867 N N . LEU A 1 106 ? -10.847 5.059 -5.736 1.00 95.56 106 LEU A N 1
ATOM 868 C CA . LEU A 1 106 ? -12.252 5.429 -5.547 1.00 95.56 106 LEU A CA 1
ATOM 869 C C . LEU A 1 106 ? -13.085 4.188 -5.240 1.00 95.56 106 LEU A C 1
ATOM 871 O O . LEU A 1 106 ? -13.768 4.136 -4.216 1.00 95.56 106 LEU A O 1
ATOM 875 N N . ASN A 1 107 ? -12.939 3.149 -6.064 1.00 96.62 107 ASN A N 1
ATOM 876 C CA . ASN A 1 107 ? -13.619 1.876 -5.862 1.00 96.62 107 ASN A CA 1
ATOM 877 C C . ASN A 1 107 ? -13.235 1.233 -4.519 1.00 96.62 107 ASN A C 1
ATOM 879 O O . ASN A 1 107 ? -14.077 0.647 -3.833 1.00 96.62 107 ASN A O 1
ATOM 883 N N . PHE A 1 108 ? -11.965 1.360 -4.121 1.00 96.31 108 PHE A N 1
ATOM 884 C CA . PHE A 1 108 ? -11.504 0.918 -2.811 1.00 96.31 108 PHE A CA 1
ATOM 885 C C . PHE A 1 108 ? -12.240 1.658 -1.687 1.00 96.31 108 PHE A C 1
ATOM 887 O O . PHE A 1 108 ? -12.850 1.016 -0.835 1.00 96.31 108 PHE A O 1
ATOM 894 N N . LEU A 1 109 ? -12.235 2.994 -1.689 1.00 95.00 109 LEU A N 1
ATOM 895 C CA . LEU A 1 109 ? -12.885 3.791 -0.643 1.00 95.00 109 LEU A CA 1
ATOM 896 C C . LEU A 1 109 ? -14.393 3.536 -0.562 1.00 95.00 109 LEU A C 1
ATOM 898 O O . LEU A 1 109 ? -14.947 3.486 0.534 1.00 95.00 109 LEU A O 1
ATOM 902 N N . GLU A 1 110 ? -15.057 3.319 -1.696 1.00 95.94 110 GLU A N 1
ATOM 903 C CA . GLU A 1 110 ? -16.471 2.944 -1.733 1.00 95.94 110 GLU A CA 1
ATOM 904 C C . GLU A 1 110 ? -16.725 1.585 -1.079 1.00 95.94 110 GLU A C 1
ATOM 906 O O . GLU A 1 110 ? -17.592 1.474 -0.209 1.00 95.94 110 GLU A O 1
ATOM 911 N N . LYS A 1 111 ? -15.937 0.560 -1.429 1.00 95.75 111 LYS A N 1
ATOM 912 C CA . LYS A 1 111 ? -16.038 -0.785 -0.833 1.00 95.75 111 LYS A CA 1
ATOM 913 C C . LYS A 1 111 ? -15.727 -0.801 0.665 1.00 95.75 111 LYS A C 1
ATOM 915 O O . LYS A 1 111 ? -16.250 -1.648 1.397 1.00 95.75 111 LYS A O 1
ATOM 920 N N . TRP A 1 112 ? -14.875 0.116 1.115 1.00 94.62 112 TRP A N 1
ATOM 921 C CA . TRP A 1 112 ? -14.444 0.250 2.506 1.00 94.62 112 TRP A CA 1
ATOM 922 C C . TRP A 1 112 ? -15.186 1.347 3.280 1.00 94.62 112 TRP A C 1
ATOM 924 O O . TRP A 1 112 ? -14.833 1.640 4.423 1.00 94.62 112 TRP A O 1
ATOM 934 N N . ARG A 1 113 ? -16.257 1.918 2.717 1.00 93.75 113 ARG A N 1
ATOM 935 C CA . ARG A 1 113 ? -17.079 2.926 3.396 1.00 93.75 113 ARG A CA 1
ATOM 936 C C . ARG A 1 113 ? -17.624 2.389 4.722 1.00 93.75 113 ARG A C 1
ATOM 938 O O . ARG A 1 113 ? -18.205 1.308 4.776 1.00 93.75 113 ARG A O 1
ATOM 945 N N . GLY A 1 114 ? -17.436 3.162 5.793 1.00 91.31 114 GLY A N 1
ATOM 946 C CA . GLY A 1 114 ? -17.877 2.800 7.145 1.00 91.31 114 GLY A CA 1
ATOM 947 C C . GLY A 1 114 ? -17.065 1.677 7.803 1.00 91.31 114 GLY A C 1
ATOM 948 O O . GLY A 1 114 ? -17.403 1.253 8.905 1.00 91.31 114 GLY A O 1
ATOM 949 N N . LYS A 1 115 ? -15.996 1.196 7.157 1.00 92.56 115 LYS A N 1
ATOM 950 C CA . LYS A 1 115 ? -15.103 0.158 7.682 1.00 92.56 115 LYS A CA 1
ATOM 951 C C . LYS A 1 115 ? -13.777 0.775 8.116 1.00 92.56 115 LYS A C 1
ATOM 953 O O . LYS A 1 115 ? -13.394 1.848 7.658 1.00 92.56 115 LYS A O 1
ATOM 958 N N . LYS A 1 116 ? -13.069 0.074 8.998 1.00 87.94 116 LYS A N 1
ATOM 959 C CA . LYS A 1 116 ? -11.745 0.466 9.490 1.00 87.94 116 LYS A CA 1
ATOM 960 C C . LYS A 1 116 ? -10.721 -0.579 9.060 1.00 87.94 116 LYS A C 1
ATOM 962 O O . LYS A 1 116 ? -11.008 -1.773 9.112 1.00 87.94 116 LYS A O 1
ATOM 967 N N . ILE A 1 117 ? -9.545 -0.120 8.642 1.00 90.38 117 ILE A N 1
ATOM 968 C CA . ILE A 1 117 ? -8.380 -0.961 8.348 1.00 90.38 117 ILE A CA 1
ATOM 969 C C . ILE A 1 117 ? -7.313 -0.608 9.373 1.00 90.38 117 ILE A C 1
ATOM 971 O O . ILE A 1 117 ? -7.018 0.568 9.572 1.00 90.38 117 ILE A O 1
ATOM 975 N N . MET A 1 118 ? -6.747 -1.622 10.018 1.00 87.25 118 MET A N 1
ATOM 976 C CA . MET A 1 118 ? -5.678 -1.459 10.993 1.00 87.25 118 MET A CA 1
ATOM 977 C C . MET A 1 118 ? -4.483 -2.303 10.563 1.00 87.25 118 MET A C 1
ATOM 979 O O . MET A 1 118 ? -4.632 -3.493 10.292 1.00 87.25 118 MET A O 1
ATOM 983 N N . PHE A 1 119 ? -3.312 -1.675 10.512 1.00 87.81 119 PHE A N 1
ATOM 984 C CA . PHE A 1 119 ? -2.038 -2.350 10.303 1.00 87.81 119 PHE A CA 1
ATOM 985 C C . PHE A 1 119 ? -1.402 -2.574 11.672 1.00 87.81 119 PHE A C 1
ATOM 987 O O . PHE A 1 119 ? -1.163 -1.616 12.404 1.00 87.81 119 PHE A O 1
ATOM 994 N N . VAL A 1 120 ? -1.181 -3.838 12.029 1.00 82.69 120 VAL A N 1
ATOM 995 C CA . VAL A 1 120 ? -0.561 -4.239 13.296 1.00 82.69 120 VAL A CA 1
ATOM 996 C C . VAL A 1 120 ? 0.653 -5.091 12.959 1.00 82.69 120 VAL A C 1
ATOM 998 O O . VAL A 1 120 ? 0.527 -6.259 12.608 1.00 82.69 120 VAL A O 1
ATOM 1001 N N . GLY A 1 121 ? 1.826 -4.483 13.013 1.00 80.44 121 GLY A N 1
ATOM 1002 C CA . GLY A 1 121 ? 3.103 -5.099 12.654 1.00 80.44 121 GLY A CA 1
ATOM 1003 C C . GLY A 1 121 ? 4.180 -4.017 12.564 1.00 80.44 121 GLY A C 1
ATOM 1004 O O . GLY A 1 121 ? 3.882 -2.841 12.769 1.00 80.44 121 GLY A O 1
ATOM 1005 N N . ASP A 1 122 ? 5.428 -4.411 12.366 1.00 80.75 122 ASP A N 1
ATOM 1006 C CA . ASP A 1 122 ? 6.594 -3.570 12.656 1.00 80.75 122 ASP A CA 1
ATOM 1007 C C . ASP A 1 122 ? 6.803 -2.414 11.685 1.00 80.75 122 ASP A C 1
ATOM 1009 O O . ASP A 1 122 ? 5.867 -1.916 11.053 1.00 80.75 122 ASP A O 1
ATOM 1013 N N . SER A 1 123 ? 8.039 -1.929 11.587 1.00 83.75 123 SER A N 1
ATOM 1014 C CA . SER A 1 123 ? 8.395 -0.923 10.592 1.00 83.75 123 SER A CA 1
ATOM 1015 C C . SER A 1 123 ? 7.949 -1.331 9.179 1.00 83.75 123 SER A C 1
ATOM 1017 O O . SER A 1 123 ? 7.623 -0.457 8.377 1.00 83.75 123 SER A O 1
ATOM 1019 N N . LEU A 1 124 ? 7.821 -2.630 8.882 1.00 87.62 124 LEU A N 1
ATOM 1020 C CA . LEU A 1 124 ? 7.287 -3.130 7.617 1.00 87.62 124 LEU A CA 1
ATOM 1021 C C . LEU A 1 124 ? 5.778 -2.914 7.490 1.00 87.62 124 LEU A C 1
ATOM 1023 O O . LEU A 1 124 ? 5.310 -2.535 6.417 1.00 87.62 124 LEU A O 1
ATOM 1027 N N . SER A 1 125 ? 4.992 -3.106 8.552 1.00 89.00 125 SER A N 1
ATOM 1028 C CA . SER A 1 125 ? 3.554 -2.804 8.478 1.00 89.00 125 SER A CA 1
ATOM 1029 C C . SER A 1 125 ? 3.287 -1.303 8.460 1.00 89.00 125 SER A C 1
ATOM 1031 O O . SER A 1 125 ? 2.371 -0.867 7.763 1.00 89.00 125 SER A O 1
ATOM 1033 N N . GLN A 1 126 ? 4.122 -0.502 9.129 1.00 86.19 126 GLN A N 1
ATOM 1034 C CA . GLN A 1 126 ? 4.123 0.954 8.965 1.00 86.19 126 GLN A CA 1
ATOM 1035 C C . GLN A 1 126 ? 4.386 1.341 7.498 1.00 86.19 126 GLN A C 1
ATOM 1037 O O . GLN A 1 126 ? 3.644 2.145 6.930 1.00 86.19 126 GLN A O 1
ATOM 1042 N N . ASN A 1 127 ? 5.373 0.712 6.849 1.00 90.50 127 ASN A N 1
ATOM 1043 C CA . ASN A 1 127 ? 5.653 0.914 5.427 1.00 90.50 127 ASN A CA 1
ATOM 1044 C C . ASN A 1 127 ? 4.439 0.531 4.552 1.00 90.50 127 ASN A C 1
ATOM 1046 O O . ASN A 1 127 ? 4.116 1.244 3.597 1.00 90.50 127 ASN A O 1
ATOM 1050 N N . GLN A 1 128 ? 3.745 -0.574 4.845 1.00 93.69 128 GLN A N 1
ATOM 1051 C CA . GLN A 1 128 ? 2.543 -0.965 4.097 1.00 93.69 128 GLN A CA 1
ATOM 1052 C C . GLN A 1 128 ? 1.398 0.038 4.262 1.00 93.69 128 GLN A C 1
ATOM 1054 O O . GLN A 1 128 ? 0.755 0.408 3.276 1.00 93.69 128 GLN A O 1
ATOM 1059 N N . TRP A 1 129 ? 1.170 0.511 5.490 1.00 92.88 129 TRP A N 1
ATOM 1060 C CA . TRP A 1 129 ? 0.172 1.537 5.777 1.00 92.88 129 TRP A CA 1
ATOM 1061 C C . TRP A 1 129 ? 0.455 2.833 5.002 1.00 92.88 129 TRP A C 1
ATOM 1063 O O . TRP A 1 129 ? -0.460 3.394 4.390 1.00 92.88 129 TRP A O 1
ATOM 1073 N N . GLN A 1 130 ? 1.717 3.275 4.943 1.00 93.38 130 GLN A N 1
ATOM 1074 C CA . GLN A 1 130 ? 2.109 4.445 4.149 1.00 93.38 130 GLN A CA 1
ATOM 1075 C C . GLN A 1 130 ? 1.865 4.231 2.662 1.00 93.38 130 GLN A C 1
ATOM 1077 O O . GLN A 1 130 ? 1.303 5.107 2.009 1.00 93.38 130 GLN A O 1
ATOM 1082 N N . SER A 1 131 ? 2.218 3.056 2.131 1.00 95.56 131 SER A N 1
ATOM 1083 C CA . SER A 1 131 ? 1.988 2.735 0.722 1.00 95.56 131 SER A CA 1
ATOM 1084 C C . SER A 1 131 ? 0.502 2.814 0.357 1.00 95.56 131 SER A C 1
ATOM 1086 O O . SER A 1 131 ? 0.142 3.484 -0.614 1.00 95.56 131 SER A O 1
ATOM 1088 N N . LEU A 1 132 ? -0.381 2.216 1.170 1.00 96.00 132 LEU A N 1
ATOM 1089 C CA . LEU A 1 132 ? -1.827 2.309 0.954 1.00 96.00 132 LEU A CA 1
ATOM 1090 C C . LEU A 1 132 ? -2.322 3.755 1.040 1.00 96.00 132 LEU A C 1
ATOM 1092 O O . LEU A 1 132 ? -3.062 4.203 0.166 1.00 96.00 132 LEU A O 1
ATOM 1096 N N . THR A 1 133 ? -1.898 4.498 2.059 1.00 94.12 133 THR A N 1
ATOM 1097 C CA . THR A 1 133 ? -2.344 5.883 2.261 1.00 94.12 133 THR A CA 1
ATOM 1098 C C . THR A 1 133 ? -1.890 6.788 1.110 1.00 94.12 133 THR A C 1
ATOM 1100 O O . THR A 1 133 ? -2.672 7.609 0.635 1.00 94.12 133 THR A O 1
ATOM 1103 N N . CYS A 1 134 ? -0.683 6.590 0.573 1.00 95.75 134 CYS A N 1
ATOM 1104 C CA . CYS A 1 134 ? -0.208 7.312 -0.607 1.00 95.75 134 CYS A CA 1
ATOM 1105 C C . CYS A 1 134 ? -0.961 6.948 -1.884 1.00 95.75 134 CYS A C 1
ATOM 1107 O O . CYS A 1 134 ? -1.290 7.843 -2.661 1.00 95.75 134 CYS A O 1
ATOM 1109 N N . MET A 1 135 ? -1.282 5.666 -2.092 1.00 96.81 135 MET A N 1
ATOM 1110 C CA . MET A 1 135 ? -2.141 5.256 -3.207 1.00 96.81 135 MET A CA 1
ATOM 1111 C C . MET A 1 135 ? -3.511 5.934 -3.122 1.00 96.81 135 MET A C 1
ATOM 1113 O O . MET A 1 135 ? -3.999 6.462 -4.115 1.00 96.81 135 MET A O 1
ATOM 1117 N N . LEU A 1 136 ? -4.123 5.971 -1.937 1.00 96.00 136 LEU A N 1
ATOM 1118 C CA . LEU A 1 136 ? -5.410 6.637 -1.737 1.00 96.00 136 LEU A CA 1
ATOM 1119 C C . LEU A 1 136 ? -5.316 8.149 -1.955 1.00 96.00 136 LEU A C 1
ATOM 1121 O O . LEU A 1 136 ? -6.167 8.720 -2.633 1.00 96.00 136 LEU A O 1
ATOM 1125 N N . HIS A 1 137 ? -4.264 8.787 -1.445 1.00 94.94 137 HIS A N 1
ATOM 1126 C CA . HIS A 1 137 ? -4.027 10.216 -1.630 1.00 94.94 137 HIS A CA 1
ATOM 1127 C C . HIS A 1 137 ? -3.810 10.592 -3.098 1.00 94.94 137 HIS A C 1
ATOM 1129 O O . HIS A 1 137 ? -4.318 11.615 -3.542 1.00 94.94 137 HIS A O 1
ATOM 1135 N N . ALA A 1 138 ? -3.115 9.757 -3.875 1.00 95.50 138 ALA A N 1
ATOM 1136 C CA . ALA A 1 138 ? -2.927 9.989 -5.306 1.00 95.50 138 ALA A CA 1
ATOM 1137 C C . ALA A 1 138 ? -4.258 9.989 -6.082 1.00 95.50 138 ALA A C 1
ATOM 1139 O O . ALA A 1 138 ? -4.416 10.753 -7.031 1.00 95.50 138 ALA A O 1
ATOM 1140 N N . TRP A 1 139 ? -5.228 9.170 -5.661 1.00 95.50 139 TRP A N 1
ATOM 1141 C CA . TRP A 1 139 ? -6.564 9.118 -6.265 1.00 95.50 139 TRP A CA 1
ATOM 1142 C C . TRP A 1 139 ? -7.511 10.201 -5.736 1.00 95.50 139 TRP A C 1
ATOM 1144 O O . TRP A 1 139 ? -8.319 10.737 -6.492 1.00 95.50 139 TRP A O 1
ATOM 1154 N N . VAL A 1 140 ? -7.436 10.520 -4.441 1.00 94.38 140 VAL A N 1
ATOM 1155 C CA . VAL A 1 140 ? -8.350 11.453 -3.765 1.00 94.38 140 VAL A CA 1
ATOM 1156 C C . VAL A 1 140 ? -7.559 12.455 -2.911 1.00 94.38 140 VAL A C 1
ATOM 1158 O O . VAL A 1 140 ? -7.670 12.458 -1.685 1.00 94.38 140 VAL A O 1
ATOM 1161 N N . PRO A 1 141 ? -6.778 13.365 -3.521 1.00 92.50 141 PRO A N 1
ATOM 1162 C CA . PRO A 1 141 ? -5.816 14.206 -2.794 1.00 92.50 141 PRO A CA 1
ATOM 1163 C C . PRO A 1 141 ? -6.465 15.184 -1.809 1.00 92.50 141 PRO A C 1
ATOM 1165 O O . PRO A 1 141 ? -5.832 15.624 -0.853 1.00 92.50 141 PRO A O 1
ATOM 1168 N N . LYS A 1 142 ? -7.745 15.512 -2.018 1.00 90.00 142 LYS A N 1
ATOM 1169 C CA . LYS A 1 142 ? -8.532 16.419 -1.168 1.00 90.00 142 LYS A CA 1
ATOM 1170 C C . LYS A 1 142 ? -9.310 15.697 -0.060 1.00 90.00 142 LYS A C 1
ATOM 1172 O O . LYS A 1 142 ? -10.131 16.324 0.610 1.00 90.00 142 LYS A O 1
ATOM 1177 N N . SER A 1 143 ? -9.116 14.387 0.120 1.00 87.38 143 SER A N 1
ATOM 1178 C CA . SER A 1 143 ? -9.771 13.645 1.200 1.00 87.38 143 SER A CA 1
ATOM 1179 C C . SER A 1 143 ? -9.345 14.199 2.560 1.00 87.38 143 SER A C 1
ATOM 1181 O O . SER A 1 143 ? -8.154 14.391 2.801 1.00 87.38 143 SER A O 1
ATOM 1183 N N . LYS A 1 144 ? -10.303 14.409 3.467 1.00 83.25 144 LYS A N 1
ATOM 1184 C CA . LYS A 1 144 ? -9.997 14.751 4.860 1.00 83.25 144 LYS A CA 1
ATOM 1185 C C . LYS A 1 144 ? -9.500 13.504 5.586 1.00 83.25 144 LYS A C 1
ATOM 1187 O O . LYS A 1 144 ? -10.134 12.456 5.502 1.00 83.25 144 LYS A O 1
ATOM 1192 N N . TYR A 1 145 ? -8.407 13.642 6.320 1.00 79.06 145 TYR A N 1
ATOM 1193 C CA . TYR A 1 145 ? -7.864 12.610 7.194 1.00 79.06 145 TYR A CA 1
ATOM 1194 C C . TYR A 1 145 ? -7.590 13.217 8.569 1.00 79.06 145 TYR A C 1
ATOM 1196 O O . TYR A 1 145 ? -7.217 14.386 8.683 1.00 79.06 145 TYR A O 1
ATOM 1204 N N . THR A 1 146 ? -7.807 12.427 9.614 1.00 70.31 146 THR A N 1
ATOM 1205 C CA . THR A 1 146 ? -7.514 12.790 11.000 1.00 70.31 146 THR A CA 1
ATOM 1206 C C . THR A 1 146 ? -6.485 11.820 11.554 1.00 70.31 146 THR A C 1
ATOM 1208 O O . THR A 1 146 ? -6.503 10.632 11.234 1.00 70.31 146 THR A O 1
ATOM 1211 N N . TRP A 1 147 ? -5.583 12.325 12.388 1.00 65.56 147 TRP A N 1
ATOM 1212 C CA . TRP A 1 147 ? -4.820 11.470 13.287 1.00 65.56 147 TRP A CA 1
ATOM 1213 C C . TRP A 1 147 ? -5.735 11.161 14.472 1.00 65.56 147 TRP A C 1
ATOM 1215 O O . TRP A 1 147 ? -6.158 12.083 15.173 1.00 65.56 147 TRP A O 1
ATOM 1225 N N . ASP A 1 148 ? -6.134 9.897 14.617 1.00 61.59 148 ASP A N 1
ATOM 1226 C CA . ASP A 1 148 ? -6.980 9.466 15.731 1.00 61.59 148 ASP A CA 1
ATOM 1227 C C . ASP A 1 148 ? -6.173 9.397 17.031 1.00 61.59 148 ASP A C 1
ATOM 1229 O O . ASP A 1 148 ? -4.965 9.154 17.034 1.00 61.59 148 ASP A O 1
ATOM 1233 N N . TYR A 1 149 ? -6.864 9.608 18.150 1.00 65.56 149 TYR A N 1
ATOM 1234 C CA . TYR A 1 149 ? -6.260 9.573 19.472 1.00 65.56 149 TYR A CA 1
ATOM 1235 C C . TYR A 1 149 ? -6.009 8.129 19.921 1.00 65.56 149 TYR A C 1
ATOM 1237 O O . TYR A 1 149 ? -6.880 7.267 1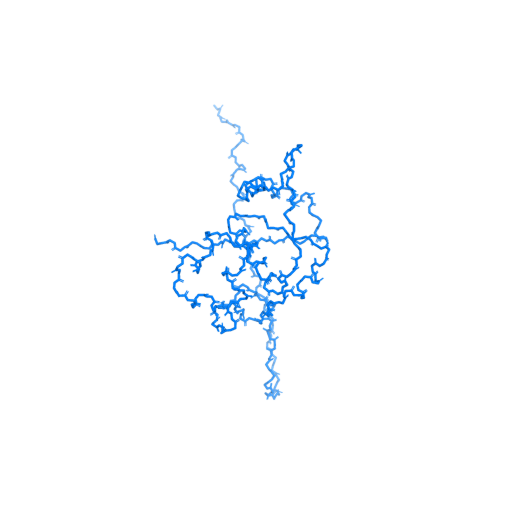9.808 1.00 65.56 149 TYR A O 1
ATOM 1245 N N . ILE A 1 150 ? -4.839 7.878 20.498 1.00 67.75 150 ILE A N 1
ATOM 1246 C CA . ILE A 1 150 ? -4.469 6.601 21.108 1.00 67.75 150 ILE A CA 1
ATOM 1247 C C . ILE A 1 150 ? -4.637 6.730 22.618 1.00 67.75 150 ILE A C 1
ATOM 1249 O O . ILE A 1 150 ? -4.068 7.630 23.229 1.00 67.75 150 ILE A O 1
ATOM 1253 N N . GLN A 1 151 ? -5.412 5.840 23.233 1.00 67.69 151 GLN A N 1
ATOM 1254 C CA . GLN A 1 151 ? -5.587 5.821 24.682 1.00 67.69 151 GLN A CA 1
ATOM 1255 C C . GLN A 1 151 ? -4.670 4.776 25.328 1.00 67.69 151 GLN A C 1
ATOM 1257 O O . GLN A 1 151 ? -4.709 3.601 24.970 1.00 67.69 151 GLN A O 1
ATOM 1262 N N . GLU A 1 152 ? -3.876 5.198 26.310 1.00 71.19 152 GLU A N 1
ATOM 1263 C CA . GLU A 1 152 ? -3.088 4.324 27.181 1.00 71.19 152 GLU A CA 1
ATOM 1264 C C . GLU A 1 152 ? -3.518 4.557 28.635 1.00 71.19 152 GLU A C 1
ATOM 1266 O O . GLU A 1 152 ? -3.286 5.622 29.216 1.00 71.19 152 GLU A O 1
ATOM 1271 N N . GLY A 1 153 ? -4.203 3.570 29.222 1.00 77.50 153 GLY A N 1
ATOM 1272 C CA . GLY A 1 153 ? -4.852 3.729 30.525 1.00 77.50 153 GLY A CA 1
ATOM 1273 C C . GLY A 1 153 ? -5.853 4.889 30.502 1.00 77.50 153 GLY A C 1
ATOM 1274 O O . GLY A 1 153 ? -6.792 4.892 29.708 1.00 77.50 153 GLY A O 1
ATOM 1275 N N . ASN A 1 154 ? -5.626 5.905 31.337 1.00 84.38 154 ASN A N 1
ATOM 1276 C CA . ASN A 1 154 ? -6.456 7.115 31.398 1.0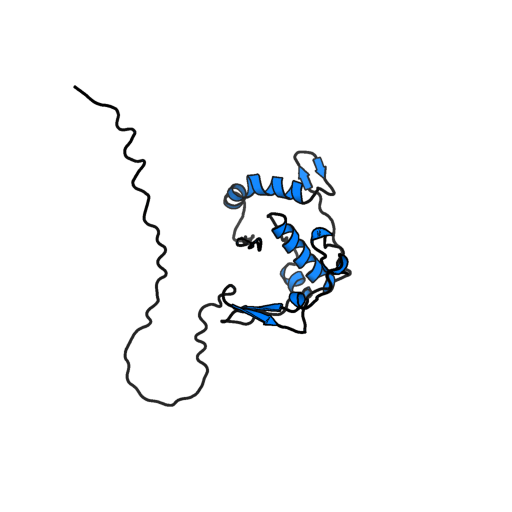0 84.38 154 ASN A CA 1
ATOM 1277 C C . ASN A 1 154 ? -5.886 8.302 30.596 1.00 84.38 154 ASN A C 1
ATOM 1279 O O . ASN A 1 154 ? -6.406 9.411 30.702 1.00 84.38 154 ASN A O 1
ATOM 1283 N N . LYS A 1 155 ? -4.816 8.111 29.809 1.00 80.06 155 LYS A N 1
ATOM 1284 C CA . LYS A 1 155 ? -4.219 9.170 28.980 1.00 80.06 155 LYS A CA 1
ATOM 1285 C C . LYS A 1 155 ? -4.583 9.001 27.511 1.00 80.06 155 LYS A C 1
ATOM 1287 O O . LYS A 1 155 ? -4.402 7.931 26.942 1.00 80.06 155 LYS A O 1
ATOM 1292 N N . LEU A 1 156 ? -5.040 10.090 26.899 1.00 77.62 156 LEU A N 1
ATOM 1293 C CA . LEU A 1 156 ? -5.273 10.215 25.461 1.00 77.62 156 LEU A CA 1
ATOM 1294 C C . LEU A 1 156 ? -4.082 10.916 24.801 1.00 77.62 156 LEU A C 1
ATOM 1296 O O . LEU A 1 156 ? -3.727 12.036 25.162 1.00 77.62 156 LEU A O 1
ATOM 1300 N N . TYR A 1 157 ? -3.496 10.263 23.808 1.00 74.88 157 TYR A N 1
ATOM 1301 C CA . TYR A 1 157 ? -2.396 10.755 22.992 1.00 74.88 157 TYR A CA 1
ATOM 1302 C C . TYR A 1 157 ? -2.945 11.124 21.619 1.00 74.88 157 TYR A C 1
ATOM 1304 O O . TYR A 1 157 ? -3.451 10.266 20.907 1.00 74.88 157 TYR A O 1
ATOM 1312 N N . LYS A 1 158 ? -2.861 12.402 21.243 1.00 66.00 158 LYS A N 1
ATOM 1313 C CA . LYS A 1 158 ? -3.278 12.873 19.909 1.00 66.00 158 LYS A CA 1
ATOM 1314 C C . LYS A 1 158 ? -2.329 12.408 18.802 1.00 66.00 158 LYS A C 1
ATOM 1316 O O . LYS A 1 158 ? -2.730 12.274 17.654 1.00 66.00 158 LYS A O 1
ATOM 1321 N N . ASP A 1 159 ? -1.077 12.194 19.172 1.00 60.50 159 ASP A N 1
ATOM 1322 C CA . ASP A 1 159 ? -0.041 11.640 18.323 1.00 60.50 159 ASP A CA 1
ATOM 1323 C C . ASP A 1 159 ? 0.897 10.846 19.234 1.00 60.50 159 ASP A C 1
ATOM 1325 O O . ASP A 1 159 ? 1.367 11.353 20.257 1.00 60.50 159 ASP A O 1
ATOM 1329 N N . MET A 1 160 ? 1.092 9.571 18.919 1.00 67.00 160 MET A N 1
ATOM 1330 C CA . MET A 1 160 ? 2.062 8.713 19.589 1.00 67.00 160 MET A CA 1
ATOM 1331 C C . MET A 1 160 ? 3.082 8.309 18.543 1.00 67.00 160 MET A C 1
ATOM 1333 O O . MET A 1 160 ? 2.727 8.011 17.403 1.00 67.00 160 MET A O 1
ATOM 1337 N N . ASN A 1 161 ? 4.348 8.227 18.948 1.00 71.62 161 ASN A N 1
ATOM 1338 C CA . ASN A 1 161 ? 5.365 7.645 18.092 1.00 71.62 161 ASN A CA 1
ATOM 1339 C C . ASN A 1 161 ? 4.895 6.261 17.606 1.00 71.62 161 ASN A C 1
ATOM 1341 O O . ASN A 1 161 ? 4.586 5.377 18.410 1.00 71.62 161 ASN A O 1
ATOM 1345 N N . ARG A 1 162 ? 4.832 6.095 16.282 1.00 68.38 162 ARG A N 1
ATOM 1346 C CA . ARG A 1 162 ? 4.222 4.927 15.638 1.00 68.38 162 ARG A CA 1
ATOM 1347 C C . ARG A 1 162 ? 4.928 3.626 16.015 1.00 68.38 162 ARG A C 1
ATOM 1349 O O . ARG A 1 162 ? 4.251 2.622 16.183 1.00 68.38 162 ARG A O 1
ATOM 1356 N N . LEU A 1 163 ? 6.244 3.658 16.254 1.00 62.97 163 LEU A N 1
ATOM 1357 C CA . LEU A 1 163 ? 7.021 2.501 16.722 1.00 62.97 163 LEU A CA 1
ATOM 1358 C C . LEU A 1 163 ? 6.679 2.122 18.173 1.00 62.97 163 LEU A C 1
ATOM 1360 O O . LEU A 1 163 ? 6.627 0.939 18.505 1.00 62.97 163 LEU A O 1
ATOM 1364 N N . ILE A 1 164 ? 6.390 3.104 19.033 1.00 70.56 164 ILE A N 1
ATOM 1365 C CA . ILE A 1 164 ? 5.965 2.869 20.424 1.00 70.56 164 ILE A CA 1
ATOM 1366 C C . ILE A 1 164 ? 4.543 2.304 20.468 1.00 70.56 164 ILE A C 1
ATOM 1368 O O . ILE A 1 164 ? 4.300 1.302 21.146 1.00 70.56 164 ILE A O 1
ATOM 1372 N N . ALA A 1 165 ? 3.614 2.920 19.728 1.00 65.94 165 ALA A N 1
ATOM 1373 C CA . ALA A 1 165 ? 2.243 2.426 19.582 1.00 65.94 165 ALA A CA 1
ATOM 1374 C C . ALA A 1 165 ? 2.245 0.986 19.055 1.00 65.94 165 ALA A C 1
ATOM 1376 O O . ALA A 1 165 ? 1.529 0.115 19.550 1.00 65.94 165 ALA A O 1
ATOM 1377 N N . PHE A 1 166 ? 3.132 0.734 18.099 1.00 66.31 166 PHE A N 1
ATOM 1378 C CA . PHE A 1 166 ? 3.325 -0.557 17.497 1.00 66.31 166 PHE A CA 1
ATOM 1379 C C . PHE A 1 166 ? 3.833 -1.638 18.476 1.00 66.31 166 PHE A C 1
ATOM 1381 O O . PHE A 1 166 ? 3.204 -2.692 18.609 1.00 66.31 166 PHE A O 1
ATOM 1388 N N . TYR A 1 167 ? 4.928 -1.381 19.200 1.00 65.94 167 TYR A N 1
ATOM 1389 C CA . TYR A 1 167 ? 5.498 -2.326 20.171 1.00 65.94 167 TYR A CA 1
ATOM 1390 C C . TYR A 1 167 ? 4.482 -2.729 21.255 1.00 65.94 167 TYR A C 1
ATOM 1392 O O . TYR A 1 167 ? 4.361 -3.901 21.625 1.00 65.94 167 TYR A O 1
ATOM 1400 N N . LYS A 1 168 ? 3.691 -1.757 21.727 1.00 68.88 168 LYS A N 1
ATOM 1401 C CA . LYS A 1 168 ? 2.611 -1.981 22.699 1.00 68.88 168 LYS A CA 1
ATOM 1402 C C . LYS A 1 168 ? 1.474 -2.825 22.115 1.00 68.88 168 LYS A C 1
ATOM 1404 O O . LYS A 1 168 ? 0.936 -3.680 22.813 1.00 68.88 168 LYS A O 1
ATOM 1409 N N . GLY A 1 169 ? 1.154 -2.636 20.834 1.00 67.31 169 GLY A N 1
ATOM 1410 C CA . GLY A 1 169 ? 0.176 -3.448 20.114 1.00 67.31 169 GLY A CA 1
ATOM 1411 C C . GLY A 1 169 ? 0.577 -4.923 20.031 1.00 67.31 169 GLY A C 1
ATOM 1412 O O . GLY A 1 169 ? -0.215 -5.788 20.391 1.00 67.31 169 GLY A O 1
ATOM 1413 N N . LEU A 1 170 ? 1.812 -5.236 19.623 1.00 64.94 170 LEU A N 1
ATOM 1414 C CA . LEU A 1 170 ? 2.221 -6.629 19.381 1.00 64.94 170 LEU A CA 1
ATOM 1415 C C . LEU A 1 170 ? 2.258 -7.528 20.609 1.00 64.94 170 LEU A C 1
ATOM 1417 O O . LEU A 1 170 ? 1.949 -8.714 20.501 1.00 64.94 170 LEU A O 1
ATOM 1421 N N . THR A 1 171 ? 2.665 -6.997 21.759 1.00 64.19 171 THR A N 1
ATOM 1422 C CA . THR A 1 171 ? 2.931 -7.819 22.953 1.00 64.19 171 THR A CA 1
ATOM 1423 C C . THR A 1 171 ? 1.665 -8.444 23.558 1.00 64.19 171 THR A C 1
ATOM 1425 O O . THR A 1 171 ? 1.759 -9.323 24.412 1.00 64.19 171 THR A O 1
ATOM 1428 N N . THR A 1 172 ? 0.475 -8.068 23.075 1.00 62.16 172 THR A N 1
ATOM 1429 C CA . THR A 1 172 ? -0.832 -8.553 23.560 1.00 62.16 172 THR A CA 1
ATOM 1430 C C . THR A 1 172 ? -1.730 -9.154 22.465 1.00 62.16 172 THR A C 1
ATOM 1432 O O . THR A 1 172 ? -2.741 -9.796 22.764 1.00 62.16 172 THR A O 1
ATOM 1435 N N . TRP A 1 173 ? -1.363 -8.997 21.191 1.00 67.81 173 TRP A N 1
ATOM 1436 C CA . TRP A 1 173 ? -2.303 -9.086 20.070 1.00 67.81 173 TRP A CA 1
ATOM 1437 C C . TRP A 1 173 ? -2.785 -10.503 19.736 1.00 67.81 173 TRP A C 1
ATOM 1439 O O . TRP A 1 173 ? -3.980 -10.715 19.545 1.00 67.81 173 TRP A O 1
ATOM 1449 N N . ALA A 1 174 ? -1.895 -11.502 19.715 1.00 65.19 174 ALA A N 1
ATOM 1450 C CA . ALA A 1 174 ? -2.247 -12.842 19.226 1.00 65.19 174 ALA A CA 1
ATOM 1451 C C . ALA A 1 174 ? -3.323 -13.540 20.084 1.00 65.19 174 ALA A C 1
ATOM 1453 O O . ALA A 1 174 ? -4.229 -14.183 19.554 1.00 65.19 174 ALA A O 1
ATOM 1454 N N . ARG A 1 175 ? -3.266 -13.379 21.414 1.00 65.69 175 ARG A N 1
ATOM 1455 C CA . ARG A 1 175 ? -4.301 -13.904 22.323 1.00 65.69 175 ARG A CA 1
ATOM 1456 C C . ARG A 1 175 ? -5.584 -13.079 22.270 1.00 65.69 175 ARG A C 1
ATOM 1458 O O . ARG A 1 175 ? -6.666 -13.653 22.324 1.00 65.69 175 ARG A O 1
ATOM 1465 N N . TRP A 1 176 ? -5.474 -11.759 22.128 1.00 80.31 176 TRP A N 1
ATOM 1466 C CA . TRP A 1 176 ? -6.639 -10.886 22.015 1.00 80.31 176 TRP A CA 1
ATOM 1467 C C . TRP A 1 176 ? -7.462 -11.190 20.759 1.00 80.31 176 TRP A C 1
ATOM 1469 O O . TRP A 1 176 ? -8.685 -11.271 20.857 1.00 80.31 176 TRP A O 1
ATOM 1479 N N . VAL A 1 177 ? -6.807 -11.425 19.613 1.00 80.38 177 VAL A N 1
ATOM 1480 C CA . VAL A 1 177 ? -7.478 -11.713 18.333 1.00 80.38 177 VAL A CA 1
ATOM 1481 C C . VAL A 1 177 ? -8.402 -12.921 18.455 1.00 80.38 177 VAL A C 1
ATOM 1483 O O . VAL A 1 177 ? -9.582 -12.812 18.136 1.00 80.38 177 VAL A O 1
ATOM 1486 N N . ASN A 1 178 ? -7.902 -14.035 18.992 1.00 73.06 178 ASN A N 1
ATOM 1487 C CA . ASN A 1 178 ? -8.699 -15.255 19.142 1.00 73.06 178 ASN A CA 1
ATOM 1488 C C . ASN A 1 178 ? -9.899 -15.084 20.086 1.00 73.06 178 ASN A C 1
ATOM 1490 O O . ASN A 1 178 ? -10.884 -15.801 19.948 1.00 73.06 178 ASN A O 1
ATOM 1494 N N . LEU A 1 179 ? -9.815 -14.159 21.046 1.00 80.19 179 LEU A N 1
ATOM 1495 C CA . LEU A 1 179 ? -10.845 -13.956 22.066 1.00 80.19 179 LEU A CA 1
ATOM 1496 C C . LEU A 1 179 ? -11.863 -12.863 21.710 1.00 80.19 179 LEU A C 1
ATOM 1498 O O . LEU A 1 179 ? -12.971 -12.888 22.233 1.00 80.19 179 LEU A O 1
ATOM 1502 N N . ASN A 1 180 ? -11.505 -11.898 20.858 1.00 83.25 180 ASN A N 1
ATOM 1503 C CA . ASN A 1 180 ? -12.291 -10.670 20.673 1.00 83.25 180 ASN A CA 1
ATOM 1504 C C . ASN A 1 180 ? -12.678 -10.382 19.218 1.00 83.25 180 ASN A C 1
ATOM 1506 O O . ASN A 1 180 ? -13.513 -9.511 18.970 1.00 83.25 180 ASN A O 1
ATOM 1510 N N . VAL A 1 181 ? -12.082 -11.070 18.239 1.00 86.56 181 VAL A N 1
ATOM 1511 C CA . VAL A 1 181 ? -12.389 -10.830 16.827 1.00 86.56 181 VAL A CA 1
ATOM 1512 C C . VAL A 1 181 ? -13.545 -11.714 16.379 1.00 86.56 181 VAL A C 1
ATOM 1514 O O . VAL A 1 181 ? -13.417 -12.928 16.287 1.00 86.56 181 VAL A O 1
ATOM 1517 N N . ASP A 1 182 ? -14.661 -11.080 16.024 1.00 88.12 182 ASP A N 1
ATOM 1518 C CA . ASP A 1 182 ? -15.781 -11.729 15.343 1.00 88.12 182 ASP A CA 1
ATOM 1519 C C . ASP A 1 182 ? -15.449 -11.920 13.842 1.00 88.12 182 ASP A C 1
ATOM 1521 O O . ASP A 1 182 ? -15.409 -10.932 13.097 1.00 88.12 182 ASP A O 1
ATOM 1525 N N . PRO A 1 183 ? -15.234 -13.160 13.353 1.00 87.44 183 PRO A N 1
ATOM 1526 C CA . PRO A 1 183 ? -14.821 -13.423 11.970 1.00 87.44 183 PRO A CA 1
ATOM 1527 C C . PRO A 1 183 ? -15.925 -13.155 10.929 1.00 87.44 183 PRO A C 1
ATOM 1529 O O . PRO A 1 183 ? -15.648 -13.085 9.719 1.00 87.44 183 PRO A O 1
ATOM 1532 N N . SER A 1 184 ? -17.180 -13.000 11.374 1.00 90.44 184 SER A N 1
ATOM 1533 C CA . SER A 1 184 ? -18.294 -12.604 10.506 1.00 90.44 184 SER A CA 1
ATOM 1534 C C . SER A 1 184 ? -18.222 -11.119 10.135 1.00 90.44 184 SER A C 1
ATOM 1536 O O . SER A 1 184 ? -18.599 -10.742 9.024 1.00 90.44 184 SER A O 1
ATOM 1538 N N . LYS A 1 185 ? -17.654 -10.288 11.019 1.00 89.50 185 LYS A N 1
ATOM 1539 C CA . LYS A 1 185 ? -17.547 -8.828 10.857 1.00 89.50 185 LYS A CA 1
ATOM 1540 C C . LYS A 1 185 ? -16.151 -8.377 10.452 1.00 89.50 185 LYS A C 1
ATOM 1542 O O . LYS A 1 185 ? -16.008 -7.442 9.665 1.00 89.50 185 LYS A O 1
ATOM 1547 N N . THR A 1 186 ? -15.130 -9.057 10.956 1.00 90.62 186 THR A N 1
ATOM 1548 C CA . THR A 1 186 ? -13.734 -8.649 10.829 1.00 90.62 186 THR A CA 1
ATOM 1549 C C . THR A 1 186 ? -12.955 -9.685 10.037 1.00 90.62 186 THR A C 1
ATOM 1551 O O . THR A 1 186 ? -13.030 -10.885 10.293 1.00 90.62 186 THR A O 1
ATOM 1554 N N . LYS A 1 187 ? -12.182 -9.217 9.056 1.00 92.19 187 LYS A N 1
ATOM 1555 C CA . LYS A 1 187 ? -11.233 -10.050 8.315 1.00 92.19 187 LYS A CA 1
ATOM 1556 C C . LYS A 1 187 ? -9.827 -9.755 8.815 1.00 92.19 187 LYS A C 1
ATOM 1558 O O . LYS A 1 187 ? -9.418 -8.599 8.841 1.00 92.19 187 LYS A O 1
ATOM 1563 N N . VAL A 1 188 ? -9.121 -10.807 9.217 1.00 89.75 188 VAL A N 1
ATOM 1564 C CA . VAL A 1 188 ? -7.737 -10.743 9.694 1.00 89.75 188 VAL A CA 1
ATOM 1565 C C . VAL A 1 188 ? -6.831 -11.277 8.594 1.00 89.75 188 VAL A C 1
ATOM 1567 O O . VAL A 1 188 ? -7.111 -12.326 8.013 1.00 89.75 188 VAL A O 1
ATOM 1570 N N . PHE A 1 189 ? -5.755 -10.550 8.311 1.00 91.44 189 PHE A N 1
ATOM 1571 C CA . PHE A 1 189 ? -4.729 -10.933 7.349 1.00 91.44 189 PHE A CA 1
ATOM 1572 C C . PHE A 1 189 ? -3.385 -10.992 8.064 1.00 91.44 189 PHE A C 1
ATOM 1574 O O . PHE A 1 189 ? -3.105 -10.157 8.921 1.00 91.44 189 PHE A O 1
ATOM 1581 N N . PHE A 1 190 ? -2.556 -11.962 7.687 1.00 89.00 190 PHE A N 1
ATOM 1582 C CA . PHE A 1 190 ? -1.179 -12.067 8.153 1.00 89.00 190 PHE A CA 1
ATOM 1583 C C . PHE A 1 190 ? -0.241 -11.813 6.979 1.00 89.00 190 PHE A C 1
ATOM 1585 O O . PHE A 1 190 ? -0.386 -12.418 5.914 1.00 89.00 190 PHE A O 1
ATOM 1592 N N . GLN A 1 191 ? 0.708 -10.903 7.174 1.00 89.25 191 GLN A N 1
ATOM 1593 C CA . GLN A 1 191 ? 1.806 -10.697 6.242 1.00 89.25 191 GLN A CA 1
ATOM 1594 C C . GLN A 1 191 ? 2.843 -11.809 6.451 1.00 89.25 191 GLN A C 1
ATOM 1596 O O . GLN A 1 191 ? 3.194 -12.126 7.586 1.00 89.25 191 GLN A O 1
ATOM 1601 N N . GLY A 1 192 ? 3.333 -12.403 5.361 1.00 87.75 192 GLY A N 1
ATOM 1602 C CA . GLY A 1 192 ? 4.495 -13.292 5.419 1.00 87.75 192 GLY A CA 1
ATOM 1603 C C . GLY A 1 192 ? 5.783 -12.542 5.779 1.00 87.75 192 GLY A C 1
ATOM 1604 O O . GLY A 1 192 ? 5.815 -11.313 5.825 1.00 87.75 192 GLY A O 1
ATOM 1605 N N . ILE A 1 193 ? 6.865 -13.286 5.996 1.00 87.00 193 ILE A N 1
ATOM 1606 C CA . ILE A 1 193 ? 8.178 -12.711 6.315 1.00 87.00 193 ILE A CA 1
ATOM 1607 C C . ILE A 1 193 ? 8.663 -11.848 5.141 1.00 87.00 193 ILE A C 1
ATOM 1609 O O . ILE A 1 193 ? 8.665 -12.299 3.994 1.00 87.00 193 ILE A O 1
ATOM 1613 N N . SER A 1 194 ? 9.088 -10.616 5.429 1.00 89.56 194 SER A N 1
ATOM 1614 C CA . SER A 1 194 ? 9.791 -9.786 4.449 1.00 89.56 194 SER A CA 1
ATOM 1615 C C . SER A 1 194 ? 11.260 -10.208 4.389 1.00 89.56 194 SER A C 1
ATOM 1617 O O . SER A 1 194 ? 11.905 -10.242 5.438 1.00 89.56 194 SER A O 1
ATOM 1619 N N . PRO A 1 195 ? 11.813 -10.519 3.205 1.00 92.06 195 PRO A N 1
ATOM 1620 C CA . PRO A 1 195 ? 13.216 -10.889 3.084 1.00 92.06 195 PRO A CA 1
ATOM 1621 C C . PRO A 1 195 ? 14.130 -9.691 3.360 1.00 92.06 195 PRO A C 1
ATOM 1623 O O . PRO A 1 195 ? 13.801 -8.546 3.038 1.00 92.06 195 PRO A O 1
ATOM 1626 N N . THR A 1 196 ? 15.306 -9.977 3.906 1.00 91.50 196 THR A N 1
ATOM 1627 C CA . THR A 1 196 ? 16.444 -9.058 3.947 1.00 91.50 196 THR A CA 1
ATOM 1628 C C . THR A 1 196 ? 17.426 -9.427 2.835 1.00 91.50 196 THR A C 1
ATOM 1630 O O . THR A 1 196 ? 17.475 -10.575 2.400 1.00 91.50 196 THR A O 1
ATOM 1633 N N . HIS A 1 197 ? 18.181 -8.445 2.343 1.00 91.81 197 HIS A N 1
ATOM 1634 C CA . HIS A 1 197 ? 19.160 -8.627 1.263 1.00 91.81 197 HIS A CA 1
ATOM 1635 C C . HIS A 1 197 ? 20.556 -8.195 1.729 1.00 91.81 197 HIS A C 1
ATOM 1637 O O . HIS A 1 197 ? 21.253 -7.471 1.026 1.00 91.81 197 HIS A O 1
ATOM 1643 N N . TYR A 1 198 ? 20.915 -8.569 2.959 1.00 88.94 198 TYR A N 1
ATOM 1644 C CA . TYR A 1 198 ? 22.288 -8.433 3.438 1.00 88.94 198 TYR A CA 1
ATOM 1645 C C . TYR A 1 198 ? 23.118 -9.571 2.847 1.00 88.94 198 TYR A C 1
ATOM 1647 O O . TYR A 1 198 ? 22.638 -10.706 2.796 1.00 88.94 198 TYR A O 1
ATOM 1655 N N . GLU A 1 199 ? 24.319 -9.243 2.387 1.00 68.12 199 GLU A N 1
ATOM 1656 C CA . GLU A 1 199 ? 25.351 -10.225 2.043 1.00 68.12 199 GLU A CA 1
ATOM 1657 C C . GLU A 1 199 ? 26.106 -10.664 3.300 1.00 68.12 199 GLU A C 1
ATOM 1659 O O . GLU A 1 199 ? 26.346 -9.797 4.176 1.00 68.12 199 GLU A O 1
#

Sequence (199 aa):
MGFLPFKALFLILFLFSHQTKAEDLNLFSNGSSSSTISSVPRKLAGKCNWFRGAWVYDRSYPLYDSFSCPFIDPEFNCQKYGRPDKSYLKYRWQPFSCSLPRFDGLNFLEKWRGKKIMFVGDSLSQNQWQSLTCMLHAWVPKSKYTWDYIQEGNKLYKDMNRLIAFYKGLTTWARWVNLNVDPSKTKVFFQGISPTHYE

Foldseek 3Di:
DDDDDPPPPPPPDPDDDDPPDDDDPPPDDDDDDDDDDDPPPPLPQDPFDQVAFDKDFAPPDDLFQLVPQPLDDPVRSVVVVPDPDDRVRRIDTQGPRDGDDDDDLVVVCVVQPPHDDDQADAVVSSVVVSVNSRSNCRNVVPDDDAQDWDDDPNDTHSDDDPRVVRVVCPVPPPVCCVVPDDVVRDDDDDDDDDDDDDD

InterPro domains:
  IPR025846 Trichome birefringence-like, N-terminal domain [PF14416] (47-99)
  IPR026057 Trichome birefringence-like, C-terminal domain [PF13839] (100-145)
  IPR029962 Trichome birefringence-like family [PTHR32285] (17-143)

Organism: NCBI:txid714518